Protein AF-0000000078038148 (afdb_homodimer)

Foldseek 3Di:
DEEEALVLLVLCQDPDPCVVLSVLCCVVPVQYAYEPCSLVVNLVVLVVCVVVVVDDPVSSVVSSVVVCVSHVVRYDHFDPVQLVVLCVQQVDDSSLSRSQRVQVVVVHAYEDCDVSSCVSCVSHYDYSVVVSD/DEEEALVLLCLCQDPDPCVVLSVLCCVVPVQYAYEPCSLVVNLVVLVVCVVVVVDDPVSSVVSSVVVCVSHVVRYDHFDPVQLVVLCVQQVDDSSLSRSQRVQVVVVHAYEDCDVSSCVSCVSHYDYSVVVND

Structure (mmCIF, N/CA/C/O backbone):
data_AF-0000000078038148-model_v1
#
loop_
_entity.id
_entity.type
_entity.pdbx_description
1 polymer 'PIN domain-containing protein'
#
loop_
_atom_site.group_PDB
_atom_site.id
_atom_site.type_symbol
_atom_site.label_atom_id
_atom_site.label_alt_id
_atom_site.label_comp_id
_atom_site.label_asym_id
_atom_site.label_entity_id
_atom_site.label_seq_id
_atom_site.pdbx_PDB_ins_code
_atom_site.Cartn_x
_atom_site.Cartn_y
_atom_site.Cartn_z
_atom_site.occupancy
_atom_site.B_iso_or_equiv
_atom_site.auth_seq_id
_atom_site.auth_comp_id
_atom_site.auth_asym_id
_atom_site.auth_atom_id
_atom_site.pdbx_PDB_model_num
ATOM 1 N N . MET A 1 1 ? 4.984 23.578 -0.574 1 96.75 1 MET A N 1
ATOM 2 C CA . MET A 1 1 ? 4.629 22.219 -1.001 1 96.75 1 MET A CA 1
ATOM 3 C C . MET A 1 1 ? 5.324 21.172 -0.136 1 96.75 1 MET A C 1
ATOM 5 O O . MET A 1 1 ? 6.516 21.297 0.159 1 96.75 1 MET A O 1
ATOM 9 N N . ILE A 1 2 ? 4.516 20.188 0.25 1 98.31 2 ILE A N 1
ATOM 10 C CA . ILE A 1 2 ? 5.102 19.156 1.098 1 98.31 2 ILE A CA 1
ATOM 11 C C . ILE A 1 2 ? 4.539 17.797 0.712 1 98.31 2 ILE A C 1
ATOM 13 O O . ILE A 1 2 ? 3.486 17.703 0.075 1 98.31 2 ILE A O 1
ATOM 17 N N . VAL A 1 3 ? 5.25 16.781 1.056 1 98.81 3 VAL A N 1
ATOM 18 C CA . VAL A 1 3 ? 4.684 15.43 1.057 1 98.81 3 VAL A CA 1
ATOM 19 C C . VAL A 1 3 ? 4.031 15.148 2.408 1 98.81 3 VAL A C 1
ATOM 21 O O . VAL A 1 3 ? 4.656 15.328 3.455 1 98.81 3 VAL A O 1
ATOM 24 N N . ALA A 1 4 ? 2.793 14.828 2.391 1 98.62 4 ALA A N 1
ATOM 25 C CA . ALA A 1 4 ? 2.074 14.445 3.604 1 98.62 4 ALA A CA 1
ATOM 26 C C . ALA A 1 4 ? 2.051 12.93 3.771 1 98.62 4 ALA A C 1
ATOM 28 O O . ALA A 1 4 ? 1.66 12.203 2.855 1 98.62 4 ALA A O 1
ATOM 29 N N . ASP A 1 5 ? 2.471 12.461 4.898 1 98.19 5 ASP A N 1
ATOM 30 C CA . ASP A 1 5 ? 2.238 11.031 5.098 1 98.19 5 ASP A CA 1
ATOM 31 C C . ASP A 1 5 ? 0.79 10.766 5.496 1 98.19 5 ASP A C 1
ATOM 33 O O . ASP A 1 5 ? 0.013 11.695 5.707 1 98.19 5 ASP A O 1
ATOM 37 N N . THR A 1 6 ? 0.426 9.555 5.594 1 98.31 6 THR A N 1
ATOM 38 C CA . THR A 1 6 ? -0.968 9.164 5.77 1 98.31 6 THR A CA 1
ATOM 39 C C . THR A 1 6 ? -1.482 9.609 7.137 1 98.31 6 THR A C 1
ATOM 41 O O . THR A 1 6 ? -2.623 10.062 7.262 1 98.31 6 THR A O 1
ATOM 44 N N . ASN A 1 7 ? -0.642 9.562 8.156 1 97.56 7 ASN A N 1
ATOM 45 C CA . ASN A 1 7 ? -1.076 9.984 9.484 1 97.56 7 ASN A CA 1
ATOM 46 C C . ASN A 1 7 ? -1.424 11.469 9.523 1 97.56 7 ASN A C 1
ATOM 48 O O . ASN A 1 7 ? -2.371 11.867 10.203 1 97.56 7 ASN A O 1
ATOM 52 N N . LEU A 1 8 ? -0.618 12.242 8.852 1 97.88 8 LEU A N 1
ATOM 53 C CA . LEU A 1 8 ? -0.903 13.672 8.773 1 97.88 8 LEU A CA 1
ATOM 54 C C . LEU A 1 8 ? -2.281 13.914 8.172 1 97.88 8 LEU A C 1
ATOM 56 O O . LEU A 1 8 ? -3.027 14.773 8.648 1 97.88 8 LEU A O 1
ATOM 60 N N . ILE A 1 9 ? -2.6 13.188 7.16 1 98.19 9 ILE A N 1
ATOM 61 C CA . ILE A 1 9 ? -3.898 13.297 6.504 1 98.19 9 ILE A CA 1
ATOM 62 C C . ILE A 1 9 ? -5.004 12.875 7.473 1 98.19 9 ILE A C 1
ATOM 64 O O . ILE A 1 9 ? -6.043 13.531 7.555 1 98.19 9 ILE A O 1
ATOM 68 N N . VAL A 1 10 ? -4.777 11.82 8.234 1 98.06 10 VAL A N 1
ATOM 69 C CA . VAL A 1 10 ? -5.738 11.32 9.211 1 98.06 10 VAL A CA 1
ATOM 70 C C . VAL A 1 10 ? -6.027 12.398 10.25 1 98.06 10 VAL A C 1
ATOM 72 O O . VAL A 1 10 ? -7.168 12.562 10.688 1 98.06 10 VAL A O 1
ATOM 75 N N . TYR A 1 11 ? -5.008 13.211 10.609 1 97.19 11 TYR A N 1
ATOM 76 C CA . TYR A 1 11 ? -5.172 14.25 11.617 1 97.19 11 TYR A CA 1
ATOM 77 C C . TYR A 1 11 ? -6.168 15.312 11.156 1 97.19 11 TYR A C 1
ATOM 79 O O . TYR A 1 11 ? -6.746 16.031 11.977 1 97.19 11 TYR A O 1
ATOM 87 N N . LEU A 1 12 ? -6.371 15.43 9.82 1 96 12 LEU A N 1
ATOM 88 C CA . LEU A 1 12 ? -7.289 16.422 9.289 1 96 12 LEU A CA 1
ATOM 89 C C . LEU A 1 12 ? -8.734 15.969 9.43 1 96 12 LEU A C 1
ATOM 91 O O . LEU A 1 12 ? -9.656 16.797 9.438 1 96 12 LEU A O 1
ATOM 95 N N . VAL A 1 13 ? -8.891 14.633 9.547 1 95.94 13 VAL A N 1
ATOM 96 C CA . VAL A 1 13 ? -10.258 14.164 9.344 1 95.94 13 VAL A CA 1
ATOM 97 C C . VAL A 1 13 ? -10.734 13.414 10.586 1 95.94 13 VAL A C 1
ATOM 99 O O . VAL A 1 13 ? -11.93 13.172 10.758 1 95.94 13 VAL A O 1
ATOM 102 N N . MET A 1 14 ? -9.852 12.992 11.477 1 94.62 14 MET A N 1
ATOM 103 C CA . MET A 1 14 ? -10.164 12.336 12.742 1 94.62 14 MET A CA 1
ATOM 104 C C . MET A 1 14 ? -9.578 13.102 13.914 1 94.62 14 MET A C 1
ATOM 106 O O . MET A 1 14 ? -8.414 13.516 13.875 1 94.62 14 MET A O 1
ATOM 110 N N . PRO A 1 15 ? -10.375 13.273 14.898 1 92.38 15 PRO A N 1
ATOM 111 C CA . PRO A 1 15 ? -9.867 14.008 16.062 1 92.38 15 PRO A CA 1
ATOM 112 C C . PRO A 1 15 ? -8.617 13.367 16.672 1 92.38 15 PRO A C 1
ATOM 114 O O . PRO A 1 15 ? -8.555 12.148 16.828 1 92.38 15 PRO A O 1
ATOM 117 N N . SER A 1 16 ? -7.668 14.18 16.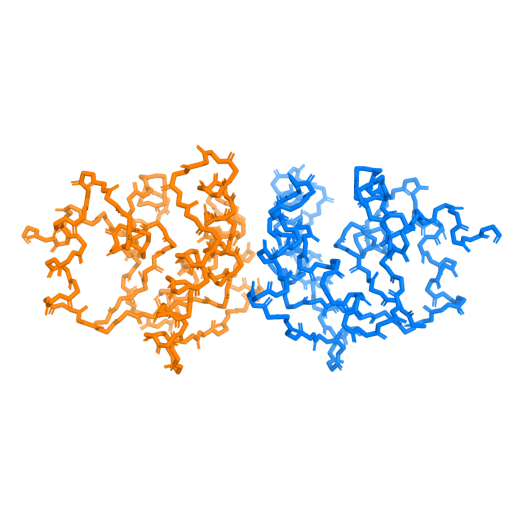875 1 94.62 16 SER A N 1
ATOM 118 C CA . SER A 1 16 ? -6.402 13.789 17.5 1 94.62 16 SER A CA 1
ATOM 119 C C . SER A 1 16 ? -5.723 14.984 18.156 1 94.62 16 SER A C 1
ATOM 121 O O . SER A 1 16 ? -6.102 16.125 17.938 1 94.62 16 SER A O 1
ATOM 123 N N . PRO A 1 17 ? -4.77 14.719 19 1 95.81 17 PRO A N 1
ATOM 124 C CA . PRO A 1 17 ? -4.016 15.82 19.594 1 95.81 17 PRO A CA 1
ATOM 125 C C . PRO A 1 17 ? -3.285 16.672 18.547 1 95.81 17 PRO A C 1
ATOM 127 O O . PRO A 1 17 ? -2.842 17.781 18.859 1 95.81 17 PRO A O 1
ATOM 130 N N . TYR A 1 18 ? -3.264 16.203 17.297 1 96.75 18 TYR A N 1
ATOM 131 C CA . TYR A 1 18 ? -2.469 16.875 16.281 1 96.75 18 TYR A CA 1
ATOM 132 C C . TYR A 1 18 ? -3.365 17.531 15.234 1 96.75 18 TYR A C 1
ATOM 134 O O . TYR A 1 18 ? -2.875 18.078 14.242 1 96.75 18 TYR A O 1
ATOM 142 N N . THR A 1 19 ? -4.664 17.484 15.484 1 96.75 19 THR A N 1
ATOM 143 C CA . THR A 1 19 ? -5.625 18 14.516 1 96.75 19 THR A CA 1
ATOM 144 C C . THR A 1 19 ? -5.398 19.484 14.258 1 96.75 19 THR A C 1
ATOM 146 O O . THR A 1 19 ? -5.293 19.922 13.109 1 96.75 19 THR A O 1
ATOM 149 N N . GLU A 1 20 ? -5.23 20.234 15.336 1 95.69 20 GLU A N 1
ATOM 150 C CA . GLU A 1 20 ? -5.043 21.688 15.195 1 95.69 20 GLU A CA 1
ATOM 151 C C . GLU A 1 20 ? -3.762 22 14.43 1 95.69 20 GLU A C 1
ATOM 1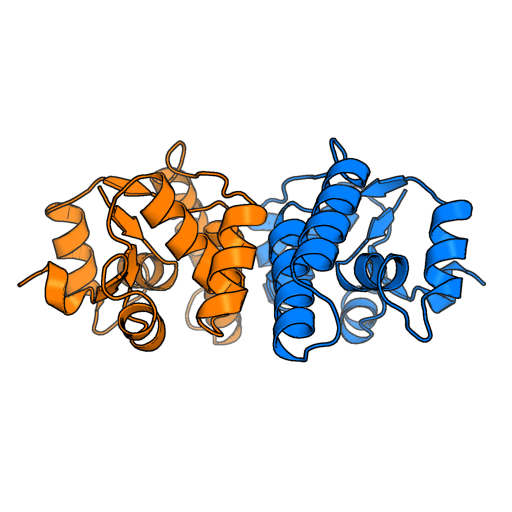53 O O . GLU A 1 20 ? -3.756 22.859 13.547 1 95.69 20 GLU A O 1
ATOM 158 N N . ALA A 1 21 ? -2.676 21.328 14.758 1 96.69 21 ALA A N 1
ATOM 159 C CA . ALA A 1 21 ? -1.399 21.531 14.078 1 96.69 21 ALA A CA 1
ATOM 160 C C . ALA A 1 21 ? -1.507 21.203 12.594 1 96.69 21 ALA A C 1
ATOM 162 O O . ALA A 1 21 ? -0.962 21.906 11.75 1 96.69 21 ALA A O 1
ATOM 163 N N . ALA A 1 22 ? -2.168 20.125 12.25 1 97.19 22 ALA A N 1
ATOM 164 C CA . ALA A 1 22 ? -2.344 19.719 10.859 1 97.19 22 ALA A CA 1
ATOM 165 C C . ALA A 1 22 ? -3.154 20.75 10.086 1 97.19 22 ALA A C 1
ATOM 167 O O . ALA A 1 22 ? -2.818 21.078 8.945 1 97.19 22 ALA A O 1
ATOM 168 N N . GLU A 1 23 ? -4.199 21.25 10.75 1 95.44 23 GLU A N 1
ATOM 169 C CA . GLU A 1 23 ? -5.031 22.266 10.109 1 95.44 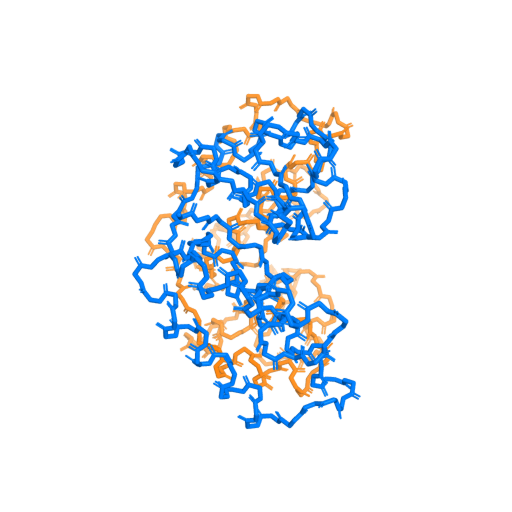23 GLU A CA 1
ATOM 170 C C . GLU A 1 23 ? -4.238 23.547 9.859 1 95.44 23 GLU A C 1
ATOM 172 O O . GLU A 1 23 ? -4.352 24.141 8.789 1 95.44 23 GLU A O 1
ATOM 177 N N . ARG A 1 24 ? -3.471 23.922 10.805 1 95.75 24 ARG A N 1
ATOM 178 C CA . ARG A 1 24 ? -2.637 25.109 10.656 1 95.75 24 ARG A CA 1
ATOM 179 C C . ARG A 1 24 ? -1.642 24.938 9.508 1 95.75 24 ARG A C 1
ATOM 181 O O . ARG A 1 24 ? -1.416 25.859 8.734 1 95.75 24 ARG A O 1
ATOM 188 N N . LEU A 1 25 ? -1.067 23.766 9.438 1 96.69 25 LEU A N 1
ATOM 189 C CA . LEU A 1 25 ? -0.123 23.469 8.359 1 96.69 25 LEU A CA 1
ATOM 190 C C . LEU A 1 25 ? -0.796 23.594 6.996 1 96.69 25 LEU A C 1
ATOM 192 O O . LEU A 1 25 ? -0.225 24.156 6.066 1 96.69 25 LEU A O 1
ATOM 196 N N . LEU A 1 26 ? -1.965 23.031 6.93 1 95.31 26 LEU A N 1
ATOM 197 C CA . LEU A 1 26 ? -2.691 23.047 5.664 1 95.31 26 LEU A CA 1
ATOM 198 C C . LEU A 1 26 ? -2.994 24.484 5.238 1 95.31 26 LEU A C 1
ATOM 200 O O . LEU A 1 26 ? -2.961 24.797 4.051 1 95.31 26 LEU A O 1
ATOM 204 N N . ILE A 1 27 ? -3.297 25.328 6.211 1 93.81 27 ILE A N 1
ATOM 205 C CA . ILE A 1 27 ? -3.574 26.734 5.934 1 93.81 27 ILE A CA 1
ATOM 206 C C . ILE A 1 27 ? -2.293 27.438 5.48 1 93.81 27 ILE A C 1
ATOM 208 O O . ILE A 1 27 ? -2.299 28.188 4.5 1 93.81 27 ILE A O 1
ATOM 212 N N . ARG A 1 28 ? -1.203 27.172 6.094 1 93.94 28 ARG A N 1
ATOM 213 C CA . ARG A 1 28 ? 0.076 27.828 5.82 1 93.94 28 ARG A CA 1
ATOM 214 C C . ARG A 1 28 ? 0.663 27.328 4.5 1 93.94 28 ARG A C 1
ATOM 216 O O . ARG A 1 28 ? 1.235 28.125 3.74 1 93.94 28 ARG A O 1
ATOM 223 N N . ASP A 1 29 ? 0.605 26.062 4.293 1 94.94 29 ASP A N 1
ATOM 224 C CA . ASP A 1 29 ? 1.114 25.406 3.092 1 94.94 29 ASP A CA 1
ATOM 225 C C . ASP 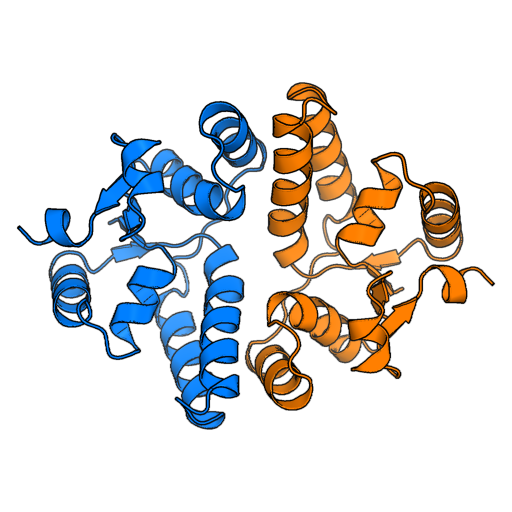A 1 29 ? 0.09 24.422 2.525 1 94.94 29 ASP A C 1
ATOM 227 O O . ASP A 1 29 ? 0.167 23.219 2.787 1 94.94 29 ASP A O 1
ATOM 231 N N . PRO A 1 30 ? -0.769 24.906 1.698 1 95.19 30 PRO A N 1
ATOM 232 C CA . PRO A 1 30 ? -1.918 24.094 1.278 1 95.19 30 PRO A CA 1
ATOM 233 C C . PRO A 1 30 ? -1.558 23.062 0.21 1 95.19 30 PRO A C 1
ATOM 235 O O . PRO A 1 30 ? -2.369 22.188 -0.111 1 95.19 30 PRO A O 1
ATOM 238 N N . ASP A 1 31 ? -0.387 23.109 -0.323 1 97.38 31 ASP A N 1
ATOM 239 C CA . ASP A 1 31 ? -0.027 22.203 -1.412 1 97.38 31 ASP A CA 1
ATOM 240 C C . ASP A 1 31 ? 0.61 20.922 -0.875 1 97.38 31 ASP A C 1
ATOM 242 O O . ASP A 1 31 ? 1.835 20.828 -0.776 1 97.38 31 ASP A O 1
ATOM 246 N N . TRP A 1 32 ? -0.245 19.984 -0.539 1 98.38 32 TRP A N 1
ATOM 247 C CA . TRP A 1 32 ? 0.186 18.672 -0.088 1 98.38 32 TRP A CA 1
ATOM 248 C C . TRP A 1 32 ? 0.165 17.656 -1.236 1 98.38 32 TRP A C 1
ATOM 250 O O . TRP A 1 32 ? -0.809 17.594 -1.99 1 98.38 32 TRP A O 1
ATOM 260 N N . VAL A 1 33 ? 1.269 16.891 -1.37 1 98.75 33 VAL A N 1
ATOM 261 C CA . VAL A 1 33 ? 1.314 15.82 -2.369 1 98.75 33 VAL A CA 1
ATOM 262 C C . VAL A 1 33 ? 1.583 14.484 -1.688 1 98.75 33 VAL A C 1
ATOM 264 O O . VAL A 1 33 ? 2.072 14.445 -0.557 1 98.75 33 VAL A O 1
ATOM 267 N N . VAL A 1 34 ? 1.232 13.438 -2.35 1 98.81 34 VAL A N 1
ATOM 268 C CA . VAL A 1 34 ? 1.287 12.102 -1.754 1 98.81 34 VAL A CA 1
ATOM 269 C C . VAL A 1 34 ? 1.659 11.078 -2.82 1 98.81 34 VAL A C 1
ATOM 271 O O . VAL A 1 34 ? 1.381 11.273 -4.004 1 98.81 34 VAL A O 1
ATOM 274 N N . PRO A 1 35 ? 2.334 10.023 -2.434 1 98.69 35 PRO A N 1
ATOM 275 C CA . PRO A 1 35 ? 2.424 8.891 -3.361 1 98.69 35 PRO A CA 1
ATOM 276 C C . PRO A 1 35 ? 1.126 8.094 -3.441 1 98.69 35 PRO A C 1
ATOM 278 O O . PRO A 1 35 ? 0.264 8.211 -2.568 1 98.69 35 PRO A O 1
ATOM 281 N N . PHE A 1 36 ? 0.973 7.266 -4.418 1 97.44 36 PHE A N 1
ATOM 282 C CA . PHE A 1 36 ? -0.256 6.516 -4.648 1 97.44 36 PHE A CA 1
ATOM 283 C C . PHE A 1 36 ? -0.558 5.602 -3.467 1 97.44 36 PHE A C 1
ATOM 285 O O . PHE A 1 36 ? -1.723 5.336 -3.162 1 97.44 36 PHE A O 1
ATOM 292 N N . LEU A 1 37 ? 0.415 5.246 -2.746 1 98.38 37 LEU A N 1
ATOM 293 C CA . LEU A 1 37 ? 0.283 4.316 -1.632 1 98.38 37 LEU A CA 1
ATOM 294 C C . LEU A 1 37 ? -0.676 4.859 -0.578 1 98.38 37 LEU A C 1
ATOM 296 O O . LEU A 1 37 ? -1.337 4.09 0.123 1 98.38 37 LEU A O 1
ATOM 300 N N . TRP A 1 38 ? -0.836 6.152 -0.516 1 98.44 38 TRP A N 1
ATOM 301 C CA . TRP A 1 38 ? -1.601 6.766 0.566 1 98.44 38 TRP A CA 1
ATOM 302 C C . TRP A 1 38 ? -3.039 6.258 0.571 1 98.44 38 TRP A C 1
ATOM 304 O O . TRP A 1 38 ? -3.65 6.113 1.633 1 98.44 38 TRP A O 1
ATOM 314 N N . ARG A 1 39 ? -3.6 5.984 -0.636 1 97.56 39 ARG A N 1
ATOM 315 C CA . ARG A 1 39 ? -4.992 5.559 -0.738 1 97.56 39 ARG A CA 1
ATOM 316 C C . ARG A 1 39 ? -5.223 4.262 0.025 1 97.56 39 ARG A C 1
ATOM 318 O O . ARG A 1 39 ? -6.203 4.133 0.763 1 97.56 39 ARG A O 1
ATOM 325 N N . SER A 1 40 ? -4.301 3.365 -0.25 1 98.31 40 SER A N 1
ATOM 326 C CA . SER A 1 40 ? -4.41 2.074 0.422 1 98.31 40 SER A CA 1
ATOM 327 C C . SER A 1 40 ? -4.203 2.215 1.927 1 98.31 40 SER A C 1
ATOM 329 O O . SER A 1 40 ? -4.906 1.581 2.717 1 98.31 40 SER A O 1
ATOM 331 N N . GLU A 1 41 ? -3.271 3.021 2.32 1 98.56 41 GLU A N 1
ATOM 332 C CA . GLU A 1 41 ? -3.016 3.258 3.736 1 98.56 41 GLU A CA 1
ATOM 333 C C . GLU A 1 41 ? -4.219 3.906 4.414 1 98.56 41 GLU A C 1
ATOM 335 O O . GLU A 1 41 ? -4.598 3.516 5.52 1 98.56 41 GLU A O 1
ATOM 340 N N . PHE A 1 42 ? -4.75 4.867 3.73 1 98.69 42 PHE A N 1
ATOM 341 C CA . PHE A 1 42 ? -5.871 5.617 4.285 1 98.69 42 PHE A CA 1
ATOM 342 C C . PHE A 1 42 ? -7.102 4.727 4.414 1 98.69 42 PHE A C 1
ATOM 344 O O . PHE A 1 42 ? -7.781 4.742 5.441 1 98.69 42 PHE A O 1
ATOM 351 N N . ARG A 1 43 ? -7.336 3.906 3.389 1 98.44 43 ARG A N 1
ATOM 352 C CA . ARG A 1 43 ? -8.406 2.916 3.484 1 98.44 43 ARG A CA 1
ATOM 353 C C . ARG A 1 43 ? -8.203 2.012 4.695 1 98.44 43 ARG A C 1
ATOM 355 O O . ARG A 1 43 ? -9.164 1.667 5.387 1 98.44 43 ARG A O 1
ATOM 362 N N . ASN A 1 44 ? -6.977 1.636 4.914 1 98.44 44 ASN A N 1
ATOM 363 C CA . ASN A 1 44 ? -6.699 0.725 6.02 1 98.44 44 ASN A CA 1
ATOM 364 C C . ASN A 1 44 ? -6.953 1.388 7.367 1 98.44 44 ASN A C 1
ATOM 366 O O . ASN A 1 44 ? -7.477 0.754 8.289 1 98.44 44 ASN A O 1
ATOM 370 N N . VAL A 1 45 ? -6.602 2.617 7.539 1 98.06 45 VAL A N 1
ATOM 371 C CA . VAL A 1 45 ? -6.852 3.367 8.766 1 98.06 45 VAL A CA 1
ATOM 372 C C . VAL A 1 45 ? -8.359 3.467 9.016 1 98.06 45 VAL A C 1
ATOM 374 O O . VAL A 1 45 ? -8.828 3.213 10.125 1 98.06 45 VAL A O 1
ATOM 377 N N . LEU A 1 46 ? -9.094 3.826 7.977 1 97.88 46 LEU A N 1
ATOM 378 C CA . LEU A 1 46 ? -10.539 3.951 8.109 1 97.88 46 LEU A CA 1
ATOM 379 C C . LEU A 1 46 ? -11.172 2.605 8.453 1 97.88 46 LEU A C 1
ATOM 381 O O . LEU A 1 46 ? -12.125 2.543 9.234 1 97.88 46 LEU A O 1
ATOM 385 N N . SER A 1 47 ? -10.617 1.526 7.879 1 97.62 47 SER A N 1
ATOM 386 C CA . SER A 1 47 ? -11.117 0.193 8.195 1 97.62 47 SER A CA 1
ATOM 387 C C . SER A 1 47 ? -10.938 -0.127 9.68 1 97.62 47 SER A C 1
ATOM 389 O O . SER A 1 47 ? -11.797 -0.765 10.289 1 97.62 47 SER A O 1
ATOM 391 N N . LEU A 1 48 ? -9.82 0.263 10.211 1 96.12 48 LEU A N 1
ATOM 392 C CA . LEU A 1 48 ? -9.562 0.054 11.625 1 96.12 48 LEU A CA 1
ATOM 393 C C . LEU A 1 48 ? -10.562 0.823 12.484 1 96.12 48 LEU A C 1
ATOM 395 O O . LEU A 1 48 ? -11.086 0.293 13.469 1 96.12 48 LEU A O 1
ATOM 399 N N . TYR A 1 49 ? -10.836 2.035 12.062 1 96.31 49 TYR A N 1
ATOM 400 C CA . TYR A 1 49 ? -11.789 2.85 12.812 1 96.31 49 TYR A CA 1
ATOM 401 C C . TYR A 1 49 ? -13.188 2.264 12.727 1 96.31 49 TYR A C 1
ATOM 403 O O . TYR A 1 49 ? -13.945 2.303 13.695 1 96.31 49 TYR A O 1
ATOM 411 N N . LEU A 1 50 ? -13.5 1.722 11.578 1 95.69 50 LEU A N 1
ATOM 412 C CA . LEU A 1 50 ? -14.781 1.05 11.391 1 95.69 50 LEU A CA 1
ATOM 413 C C . LEU A 1 50 ? -14.898 -0.159 12.312 1 95.69 50 LEU A C 1
ATOM 415 O O . LEU A 1 50 ? -15.906 -0.317 13.008 1 95.69 50 LEU A O 1
ATOM 419 N N . ARG A 1 51 ? -13.891 -0.919 12.352 1 94.44 51 ARG A N 1
ATOM 420 C CA . ARG A 1 51 ? -13.883 -2.137 13.156 1 94.44 51 ARG A CA 1
ATOM 421 C C . ARG A 1 51 ? -14.008 -1.814 14.641 1 94.44 51 ARG A C 1
ATOM 423 O O . ARG A 1 51 ? -14.617 -2.572 15.391 1 94.44 51 ARG A O 1
ATOM 430 N N . LYS A 1 52 ? -13.461 -0.663 15.023 1 94.56 52 LYS A N 1
ATOM 431 C CA . LYS A 1 52 ? -13.484 -0.239 16.422 1 94.56 52 LYS A CA 1
ATOM 432 C C . LYS A 1 52 ? -14.773 0.512 16.75 1 94.56 52 LYS A C 1
ATOM 434 O O . LYS A 1 52 ? -14.969 0.948 17.891 1 94.56 52 LYS A O 1
ATOM 439 N N . GLY A 1 53 ? -15.57 0.752 15.773 1 94.12 53 GLY A N 1
ATOM 440 C CA . GLY A 1 53 ? -16.844 1.426 15.969 1 94.12 53 GLY A CA 1
ATOM 441 C C . GLY A 1 53 ? -16.703 2.918 16.203 1 94.12 53 GLY A C 1
ATOM 442 O O . GLY A 1 53 ? -17.594 3.549 16.781 1 94.12 53 GLY A O 1
ATOM 443 N N . LEU A 1 54 ? -15.609 3.484 15.734 1 95.56 54 LEU A N 1
ATOM 444 C CA . LEU A 1 54 ? -15.344 4.902 15.961 1 95.56 54 LEU A CA 1
ATOM 445 C C . LEU A 1 54 ? -16.031 5.758 14.898 1 95.56 54 LEU A C 1
ATOM 447 O O . LEU A 1 54 ? -16.266 6.949 15.117 1 95.56 54 LEU A O 1
ATOM 451 N N . ILE A 1 55 ? -16.312 5.164 13.75 1 96.75 55 ILE A N 1
ATOM 452 C CA . ILE A 1 55 ? -17.031 5.848 12.688 1 96.75 55 ILE A CA 1
ATOM 453 C C . ILE A 1 55 ? -18.016 4.887 12.031 1 96.75 55 ILE A C 1
ATOM 455 O O . ILE A 1 55 ? -17.875 3.666 12.133 1 96.75 55 ILE A O 1
ATOM 459 N N . ARG A 1 56 ? -19.062 5.426 11.391 1 97.06 56 ARG A N 1
ATOM 460 C CA . ARG A 1 56 ? -20.016 4.637 10.617 1 97.06 56 ARG A CA 1
ATOM 461 C C . ARG A 1 56 ? -19.516 4.402 9.203 1 97.06 56 ARG A C 1
ATOM 463 O O . ARG A 1 56 ? -18.625 5.121 8.719 1 97.06 56 ARG A O 1
ATOM 470 N N . PHE A 1 57 ? -20.078 3.451 8.594 1 97.19 57 PHE A N 1
ATOM 471 C CA . PHE A 1 57 ? -19.656 3.082 7.246 1 97.19 57 PHE A CA 1
ATOM 472 C C . PHE A 1 57 ? -19.828 4.258 6.289 1 97.19 57 PHE A C 1
ATOM 474 O O . PHE A 1 57 ? -18.938 4.547 5.492 1 97.19 57 PHE A O 1
ATOM 481 N N . ASP A 1 58 ? -20.953 4.926 6.355 1 97.38 58 ASP A N 1
ATOM 482 C CA . ASP A 1 58 ? -21.203 6.059 5.469 1 97.38 58 ASP A CA 1
ATOM 483 C C . ASP A 1 58 ? -20.219 7.195 5.73 1 97.38 58 ASP A C 1
ATOM 485 O O . ASP A 1 58 ? -19.812 7.902 4.805 1 97.38 58 ASP A O 1
ATOM 489 N N . GLN A 1 59 ? -19.844 7.402 6.969 1 97.56 59 GLN A N 1
ATOM 490 C CA . GLN A 1 59 ? -18.844 8.406 7.32 1 97.56 59 GLN A CA 1
ATOM 491 C C . GLN A 1 59 ? -17.484 8.047 6.742 1 97.56 59 GLN A C 1
ATOM 493 O O . GLN A 1 59 ? -16.781 8.906 6.223 1 97.56 59 GLN A O 1
ATOM 498 N N . ALA A 1 60 ? -17.125 6.77 6.855 1 97.69 60 ALA A N 1
ATOM 499 C CA . ALA A 1 60 ? -15.859 6.312 6.301 1 97.69 60 ALA A CA 1
ATOM 500 C C . ALA A 1 60 ? -15.781 6.582 4.801 1 97.69 60 ALA A C 1
ATOM 502 O O . ALA A 1 60 ? -14.766 7.078 4.305 1 97.69 60 ALA A O 1
ATOM 503 N N . LEU A 1 61 ? -16.859 6.289 4.117 1 97.62 61 LEU A N 1
ATOM 504 C CA . LEU A 1 61 ? -16.891 6.496 2.674 1 97.62 61 LEU A CA 1
ATOM 505 C C . LEU A 1 61 ? -16.812 7.98 2.334 1 97.62 61 LEU A C 1
ATOM 507 O O . LEU A 1 61 ? -16.125 8.367 1.389 1 97.62 61 LEU A O 1
ATOM 511 N N . ALA A 1 62 ? -17.516 8.773 3.127 1 97.81 62 ALA A N 1
ATOM 512 C CA . ALA A 1 62 ? -17.5 10.219 2.889 1 97.81 62 ALA A CA 1
ATOM 513 C C . ALA A 1 62 ? -16.125 10.805 3.119 1 97.81 62 ALA A C 1
ATOM 515 O O . ALA A 1 62 ? -15.641 11.617 2.324 1 97.81 62 ALA A O 1
ATOM 516 N N . ILE A 1 63 ? -15.484 10.398 4.168 1 97.88 63 ILE A N 1
ATOM 517 C CA . ILE A 1 63 ? -14.156 10.883 4.504 1 97.88 63 ILE A CA 1
ATOM 518 C C . ILE A 1 63 ? -13.164 10.469 3.418 1 97.88 63 ILE A C 1
ATOM 520 O O . ILE A 1 63 ? -12.367 11.289 2.951 1 97.88 63 ILE A O 1
ATOM 524 N N . GLN A 1 64 ? -13.227 9.234 3.012 1 97.88 64 GLN A N 1
ATOM 525 C CA . GLN A 1 64 ? -12.352 8.734 1.956 1 97.88 64 GLN A CA 1
ATOM 526 C C . GLN A 1 64 ? -12.539 9.531 0.666 1 97.88 64 GLN A C 1
ATOM 528 O O . GLN A 1 64 ? -11.562 9.93 0.03 1 97.88 64 GLN A O 1
ATOM 533 N N . ALA A 1 65 ? -13.758 9.742 0.288 1 97.25 65 ALA A N 1
ATOM 534 C CA . ALA A 1 65 ? -14.07 10.477 -0.937 1 97.25 65 ALA A CA 1
ATOM 535 C C . ALA A 1 65 ? -13.562 11.906 -0.86 1 97.25 65 ALA A C 1
ATOM 537 O O . ALA A 1 65 ? -13.047 12.445 -1.846 1 97.25 65 ALA A O 1
ATOM 538 N N . GLU A 1 66 ? -13.727 12.508 0.272 1 97.12 66 GLU A N 1
ATOM 539 C CA . GLU A 1 66 ? -13.266 13.875 0.484 1 97.12 66 GLU A CA 1
ATOM 540 C C . GLU A 1 66 ? -11.75 13.977 0.297 1 97.12 66 GLU A C 1
ATOM 542 O O . GLU A 1 66 ? -11.266 14.883 -0.383 1 97.12 66 GLU A O 1
ATOM 547 N N . MET A 1 67 ? -11.031 13.055 0.815 1 97.56 67 MET A N 1
ATOM 548 C CA . MET A 1 67 ? -9.578 13.102 0.719 1 97.56 67 MET A CA 1
ATOM 549 C C . MET A 1 67 ? -9.117 12.75 -0.689 1 97.56 67 MET A C 1
ATOM 551 O O . MET A 1 67 ? -8.141 13.312 -1.188 1 97.56 67 MET A O 1
ATOM 555 N N . GLU A 1 68 ? -9.789 11.805 -1.32 1 97.06 68 GLU A N 1
ATOM 556 C CA . GLU A 1 68 ? -9.461 11.492 -2.707 1 97.06 68 GLU A CA 1
ATOM 557 C C . GLU A 1 68 ? -9.664 12.695 -3.613 1 97.06 68 GLU A C 1
ATOM 559 O O . GLU A 1 68 ? -8.898 12.914 -4.551 1 97.06 68 GLU A O 1
ATOM 564 N N . THR A 1 69 ? -10.688 13.438 -3.281 1 96.38 69 THR A N 1
ATOM 565 C CA . THR A 1 69 ? -10.93 14.664 -4.031 1 96.38 69 THR A CA 1
ATOM 566 C C . THR A 1 69 ? -9.828 15.688 -3.76 1 96.38 69 THR A C 1
ATOM 568 O O . THR A 1 69 ? -9.328 16.328 -4.688 1 96.38 69 THR A O 1
ATOM 571 N N . LEU A 1 70 ? -9.414 15.828 -2.533 1 95 70 LEU A N 1
ATOM 572 C CA . LEU A 1 70 ? -8.383 16.781 -2.133 1 95 70 LEU A CA 1
ATOM 573 C C . LEU A 1 70 ? -7.066 16.484 -2.836 1 95 70 LEU A C 1
ATOM 575 O O . LEU A 1 70 ? -6.332 17.406 -3.201 1 95 70 LEU A O 1
ATOM 579 N N . PHE A 1 71 ? -6.797 15.188 -3.102 1 97.38 71 PHE A N 1
ATOM 580 C CA . PHE A 1 71 ? -5.48 14.82 -3.607 1 97.38 71 PHE A CA 1
ATOM 581 C C . PHE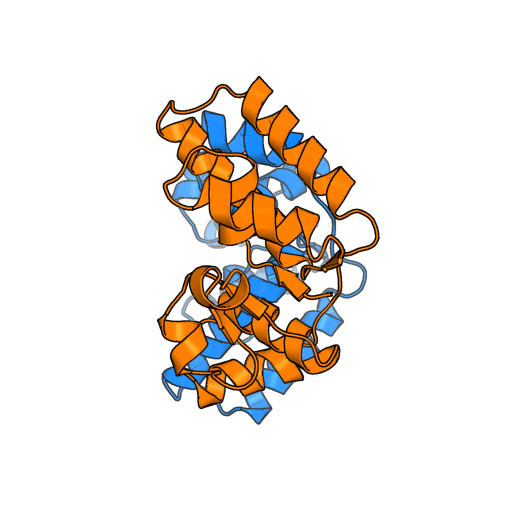 A 1 71 ? -5.543 14.5 -5.094 1 97.38 71 PHE A C 1
ATOM 583 O O . PHE A 1 71 ? -4.566 14.016 -5.672 1 97.38 71 PHE A O 1
ATOM 590 N N . GLN A 1 72 ? -6.715 14.703 -5.66 1 96.06 72 GLN A N 1
ATOM 591 C CA . GLN A 1 72 ? -6.824 14.516 -7.105 1 96.06 72 GLN A CA 1
ATOM 592 C C . GLN A 1 72 ? -5.797 15.359 -7.848 1 96.06 72 GLN A C 1
ATOM 594 O O . GLN A 1 72 ? -5.719 16.578 -7.645 1 96.06 72 GLN A O 1
ATOM 599 N N . GLY A 1 73 ? -4.961 14.766 -8.664 1 96.62 73 GLY A N 1
ATOM 600 C CA . GLY A 1 73 ? -3.936 15.477 -9.414 1 96.62 73 GLY A CA 1
ATOM 601 C C . GLY A 1 73 ? -2.68 15.734 -8.602 1 96.62 73 GLY A C 1
ATOM 602 O O . GLY A 1 73 ? -1.733 16.359 -9.102 1 96.62 73 GLY A O 1
ATOM 603 N N . LYS A 1 74 ? -2.664 15.312 -7.355 1 98.25 74 LYS A N 1
ATOM 604 C CA . LYS A 1 74 ? -1.55 15.578 -6.449 1 98.25 74 LYS A CA 1
ATOM 605 C C . LYS A 1 74 ? -0.896 14.273 -5.996 1 98.25 74 LYS A C 1
ATOM 607 O O . LYS A 1 74 ? -0.185 14.25 -4.988 1 98.25 74 LYS A O 1
ATOM 612 N N . GLU A 1 75 ? -1.23 13.203 -6.668 1 97.94 75 GLU A N 1
ATOM 613 C CA . GLU A 1 75 ? -0.637 11.891 -6.43 1 97.94 75 GLU A CA 1
ATOM 614 C C . GLU A 1 75 ? 0.497 11.609 -7.41 1 97.94 75 GLU A C 1
ATOM 616 O O . GLU A 1 75 ? 0.39 11.93 -8.594 1 97.94 75 GLU A O 1
ATOM 621 N N . TYR A 1 76 ? 1.562 11.008 -6.906 1 98.06 76 TYR A N 1
ATOM 622 C CA . TYR A 1 76 ? 2.74 10.789 -7.738 1 98.06 76 TYR A CA 1
ATOM 623 C C . TYR A 1 76 ? 3.238 9.352 -7.609 1 98.06 76 TYR A C 1
ATOM 625 O O . TYR A 1 76 ? 3.078 8.727 -6.559 1 98.06 76 TYR A O 1
ATOM 633 N N . ASP A 1 77 ? 3.787 8.922 -8.695 1 95.88 77 ASP A N 1
ATOM 634 C CA . ASP A 1 77 ? 4.488 7.641 -8.672 1 95.88 77 ASP A CA 1
ATOM 635 C C . ASP A 1 77 ? 5.898 7.797 -8.102 1 95.88 77 ASP A C 1
ATOM 637 O O . ASP A 1 77 ? 6.449 8.898 -8.102 1 95.88 77 ASP A O 1
ATOM 641 N N . VAL A 1 78 ? 6.422 6.777 -7.543 1 97.94 78 VAL A N 1
ATOM 642 C CA . VAL A 1 78 ? 7.82 6.688 -7.137 1 97.94 78 VAL A CA 1
ATOM 643 C C . VAL A 1 78 ? 8.477 5.48 -7.809 1 97.94 78 VAL A C 1
ATOM 645 O O . VAL A 1 78 ? 7.797 4.516 -8.164 1 97.94 78 VAL A O 1
ATOM 648 N N . THR A 1 79 ? 9.789 5.531 -7.945 1 97.5 79 THR A N 1
ATOM 649 C CA . THR A 1 79 ? 10.469 4.426 -8.617 1 97.5 79 THR A CA 1
ATOM 650 C C . THR A 1 79 ? 10.93 3.385 -7.602 1 97.5 79 THR A C 1
ATOM 652 O O . THR A 1 79 ? 11.281 3.727 -6.469 1 97.5 79 THR A O 1
ATOM 655 N N . SER A 1 80 ? 10.969 2.16 -8.062 1 97.69 80 SER A N 1
ATOM 656 C CA . SER A 1 80 ? 11.461 1.085 -7.207 1 97.69 80 SER A CA 1
ATOM 657 C C . SER A 1 80 ? 12.93 1.277 -6.863 1 97.69 80 SER A C 1
ATOM 659 O O . SER A 1 80 ? 13.375 0.924 -5.766 1 97.69 80 SER A O 1
ATOM 661 N N . LEU A 1 81 ? 13.703 1.834 -7.801 1 97.38 81 LEU A N 1
ATOM 662 C CA . LEU A 1 81 ? 15.102 2.141 -7.535 1 97.38 81 LEU A CA 1
ATOM 663 C C . LEU A 1 81 ? 15.234 3.076 -6.34 1 97.38 81 LEU A C 1
ATOM 665 O O . LEU A 1 81 ? 16 2.799 -5.406 1 97.38 81 LEU A O 1
ATOM 669 N N . ASP A 1 82 ? 14.484 4.164 -6.336 1 97.88 82 ASP A N 1
ATOM 670 C CA . ASP A 1 82 ? 14.547 5.133 -5.25 1 97.88 82 ASP A CA 1
ATOM 671 C C . ASP A 1 82 ? 14.102 4.512 -3.928 1 97.88 82 ASP A C 1
ATOM 673 O O . ASP A 1 82 ? 14.781 4.66 -2.906 1 97.88 82 ASP A O 1
ATOM 677 N N . VAL A 1 83 ? 13.039 3.77 -3.936 1 98.5 83 VAL A N 1
ATOM 678 C CA . VAL A 1 83 ? 12.461 3.219 -2.713 1 98.5 83 VAL A CA 1
ATOM 679 C C . VAL A 1 83 ? 13.391 2.156 -2.137 1 98.5 83 VAL A C 1
ATOM 681 O O . VAL A 1 83 ? 13.734 2.197 -0.953 1 98.5 83 VAL A O 1
ATOM 684 N N . LEU A 1 84 ? 13.867 1.23 -2.951 1 97.94 84 LEU A N 1
ATOM 685 C CA . LEU A 1 84 ? 14.703 0.135 -2.471 1 97.94 84 LEU A CA 1
ATOM 686 C C . LEU A 1 84 ? 16.062 0.651 -2 1 97.94 84 LEU A C 1
ATOM 688 O O . LEU A 1 84 ? 16.641 0.109 -1.058 1 97.94 84 LEU A O 1
ATOM 692 N N . SER A 1 85 ? 16.578 1.702 -2.654 1 97.25 85 SER A N 1
ATOM 693 C CA . SER A 1 85 ? 17.812 2.318 -2.205 1 97.25 85 SER A CA 1
ATOM 694 C C . SER A 1 85 ? 17.672 2.889 -0.797 1 97.25 85 SER A C 1
ATOM 696 O O . SER A 1 85 ? 18.547 2.695 0.047 1 97.25 85 SER A O 1
ATOM 698 N N . LEU A 1 86 ? 16.594 3.496 -0.554 1 97.94 86 LEU A N 1
ATOM 699 C CA . LEU A 1 86 ? 16.344 4.121 0.743 1 97.94 86 LEU A CA 1
ATOM 700 C C . LEU A 1 86 ? 16.156 3.064 1.826 1 97.94 86 LEU A C 1
ATOM 702 O O . LEU A 1 86 ? 16.656 3.217 2.941 1 97.94 86 LEU A O 1
ATOM 706 N N . THR A 1 87 ? 15.375 2.023 1.538 1 97 87 THR A N 1
ATOM 707 C CA . THR A 1 87 ? 15.148 0.963 2.514 1 97 87 THR A CA 1
ATOM 708 C C . THR A 1 87 ? 16.469 0.288 2.891 1 97 87 THR A C 1
ATOM 710 O O . THR A 1 87 ? 16.688 -0.047 4.059 1 97 87 THR A O 1
ATOM 713 N N . HIS A 1 88 ? 17.297 0.084 1.927 1 91.75 88 HIS A N 1
ATOM 714 C CA . HIS A 1 88 ? 18.562 -0.611 2.107 1 91.75 88 HIS A CA 1
ATOM 715 C C . HIS A 1 88 ? 19.469 0.143 3.074 1 91.75 88 HIS A C 1
ATOM 717 O O . HIS A 1 88 ? 20.188 -0.472 3.877 1 91.75 88 HIS A O 1
ATOM 723 N N . HIS A 1 89 ? 19.359 1.468 3.18 1 90.19 89 HIS A N 1
ATOM 724 C CA . HIS A 1 89 ? 20.312 2.27 3.955 1 90.19 89 HIS A CA 1
ATOM 725 C C . HIS A 1 89 ? 19.688 2.732 5.266 1 90.19 89 HIS A C 1
ATOM 727 O O . HIS A 1 89 ? 20.375 3.287 6.125 1 90.19 89 HIS A O 1
ATOM 733 N N . SER A 1 90 ? 18.453 2.523 5.539 1 92.19 90 SER A N 1
ATOM 734 C CA . SER A 1 90 ? 17.797 3.125 6.691 1 92.19 90 SER A CA 1
ATOM 735 C C . SER A 1 90 ? 17.188 2.061 7.598 1 92.19 90 SER A C 1
ATOM 737 O O . SER A 1 90 ? 16.984 2.291 8.789 1 92.19 90 SER A O 1
ATOM 739 N N . GLY A 1 91 ? 16.734 0.926 6.961 1 88.94 91 GLY A N 1
ATOM 740 C CA . GLY A 1 91 ? 16 -0.074 7.715 1 88.94 91 GLY A CA 1
ATOM 741 C C . GLY A 1 91 ? 14.523 0.242 7.836 1 88.94 91 GLY A C 1
ATOM 742 O O . GLY A 1 91 ? 13.781 -0.472 8.516 1 88.94 91 GLY A O 1
ATOM 743 N N . CYS A 1 92 ? 14.133 1.294 7.262 1 95.75 92 CYS A N 1
ATOM 744 C CA . CYS A 1 92 ? 12.719 1.635 7.215 1 95.75 92 CYS A CA 1
ATOM 745 C C . CYS A 1 92 ? 11.977 0.755 6.215 1 95.75 92 CYS A C 1
ATOM 747 O O . CYS A 1 92 ? 12.594 0.17 5.32 1 95.75 92 CYS A O 1
ATOM 749 N N . SER A 1 93 ? 10.688 0.605 6.406 1 97.19 93 SER A N 1
ATOM 750 C CA . SER A 1 93 ? 9.898 -0.203 5.488 1 97.19 93 SER A CA 1
ATOM 751 C C . SER A 1 93 ? 9.805 0.449 4.113 1 97.19 93 SER A C 1
ATOM 753 O O . SER A 1 93 ? 10.047 1.651 3.973 1 97.19 93 SER A O 1
ATOM 755 N N . ALA A 1 94 ? 9.547 -0.339 3.109 1 98.19 94 ALA A N 1
ATOM 756 C CA . ALA A 1 94 ? 9.344 0.213 1.771 1 98.19 94 ALA A CA 1
ATOM 757 C C . ALA A 1 94 ? 8.156 1.17 1.75 1 98.19 94 ALA A C 1
ATOM 759 O O . ALA A 1 94 ? 8.148 2.146 0.995 1 98.19 94 ALA A O 1
ATOM 760 N N . TYR A 1 95 ? 7.133 0.936 2.58 1 98.44 95 TYR A N 1
ATOM 761 C CA . TYR A 1 95 ? 5.98 1.822 2.668 1 98.44 95 TYR A CA 1
ATOM 762 C C . TYR A 1 95 ? 6.398 3.223 3.1 1 98.44 95 TYR A C 1
ATOM 764 O O . TYR A 1 95 ? 6.113 4.203 2.408 1 98.44 95 TYR A O 1
ATOM 772 N N . ASP A 1 96 ? 7.156 3.26 4.176 1 98.38 96 ASP A N 1
ATOM 773 C CA . ASP A 1 96 ? 7.645 4.543 4.672 1 98.38 96 ASP A CA 1
ATOM 774 C C . ASP A 1 96 ? 8.531 5.227 3.637 1 98.38 96 ASP A C 1
ATOM 776 O O . ASP A 1 96 ? 8.422 6.434 3.412 1 98.38 96 ASP A O 1
ATOM 780 N N . CYS A 1 97 ? 9.344 4.457 2.982 1 98.62 97 CYS A N 1
ATOM 781 C CA . CYS A 1 97 ? 10.336 4.996 2.061 1 98.62 97 CYS A CA 1
ATOM 782 C C . CYS A 1 97 ? 9.68 5.473 0.77 1 98.62 97 CYS A C 1
ATOM 784 O O . CYS A 1 97 ? 10.289 6.219 -0.001 1 98.62 97 CYS A O 1
ATOM 786 N N . GLU A 1 98 ? 8.477 5.047 0.462 1 98.81 98 GLU A N 1
ATOM 787 C CA . GLU A 1 98 ? 7.789 5.617 -0.691 1 98.81 98 GLU A CA 1
ATOM 788 C C . GLU A 1 98 ? 7.508 7.102 -0.489 1 98.81 98 GLU A C 1
ATOM 790 O O . GLU A 1 98 ? 7.625 7.895 -1.426 1 98.81 98 GLU A O 1
ATOM 795 N N . PHE A 1 99 ? 7.121 7.426 0.743 1 98.88 99 PHE A N 1
ATOM 796 C CA . PHE A 1 99 ? 6.883 8.836 1.04 1 98.88 99 PHE A CA 1
ATOM 797 C C . PHE A 1 99 ? 8.188 9.617 1.006 1 98.88 99 PHE A C 1
ATOM 799 O O . PHE A 1 99 ? 8.242 10.727 0.462 1 98.88 99 PHE A O 1
ATOM 806 N N . VAL A 1 100 ? 9.227 9.055 1.517 1 98.81 100 VAL A N 1
ATOM 807 C CA . VAL A 1 100 ? 10.531 9.703 1.536 1 98.81 100 VAL A CA 1
ATOM 808 C C . VAL A 1 100 ? 11.039 9.875 0.108 1 98.81 100 VAL A C 1
ATOM 810 O O . VAL A 1 100 ? 11.555 10.938 -0.246 1 98.81 100 VAL A O 1
ATOM 813 N N . ALA A 1 101 ? 10.898 8.852 -0.703 1 98.81 101 ALA A N 1
ATOM 814 C CA . ALA A 1 101 ? 11.352 8.891 -2.092 1 98.81 101 ALA A CA 1
ATOM 815 C C . ALA A 1 101 ? 10.664 10.016 -2.857 1 98.81 101 ALA A C 1
ATOM 817 O O . ALA A 1 101 ? 11.305 10.719 -3.648 1 98.81 101 ALA A O 1
ATOM 818 N N . LEU A 1 102 ? 9.383 10.172 -2.637 1 98.88 102 LEU A N 1
ATOM 819 C CA . LEU A 1 102 ? 8.648 11.242 -3.309 1 98.88 102 LEU A CA 1
ATOM 820 C C . LEU A 1 102 ? 9.18 12.609 -2.889 1 98.88 102 LEU A C 1
ATOM 822 O O . LEU A 1 102 ? 9.398 13.477 -3.734 1 98.88 102 LEU A O 1
ATOM 826 N N . ALA A 1 103 ? 9.367 12.781 -1.587 1 98.88 103 ALA A N 1
ATOM 827 C CA . ALA A 1 103 ? 9.891 14.047 -1.075 1 98.88 103 ALA A CA 1
ATOM 828 C C . ALA A 1 103 ? 11.25 14.367 -1.695 1 98.88 103 ALA A C 1
ATOM 830 O O . ALA A 1 103 ? 11.492 15.5 -2.117 1 98.88 103 ALA A O 1
ATOM 831 N N . LYS A 1 104 ? 12.094 13.406 -1.812 1 98.69 104 LYS A N 1
ATOM 832 C CA . LYS A 1 104 ? 13.422 13.594 -2.393 1 98.69 104 LYS A CA 1
ATOM 833 C C . LYS A 1 104 ? 13.328 13.922 -3.881 1 98.69 104 LYS A C 1
ATOM 835 O O . LYS A 1 104 ? 14.023 14.82 -4.371 1 98.69 104 LYS A O 1
ATOM 840 N N . ALA A 1 105 ? 12.531 13.188 -4.551 1 98.38 105 ALA A N 1
ATOM 841 C CA . ALA A 1 105 ? 12.391 13.375 -5.992 1 98.38 105 ALA A CA 1
ATOM 842 C C . ALA A 1 105 ? 11.922 14.797 -6.312 1 98.38 105 ALA A C 1
ATOM 844 O O . ALA A 1 105 ? 12.328 15.375 -7.324 1 98.38 105 ALA A O 1
ATOM 845 N N . LEU A 1 106 ? 11.07 15.312 -5.449 1 98.31 106 LEU A N 1
ATOM 846 C CA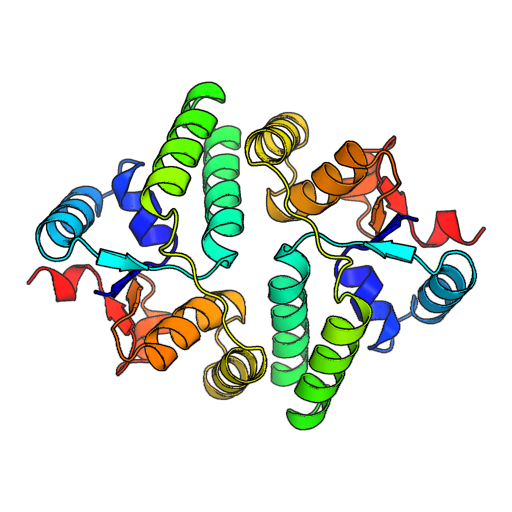 . LEU A 1 106 ? 10.492 16.625 -5.691 1 98.31 106 LEU A CA 1
ATOM 847 C C . LEU A 1 106 ? 11.273 17.703 -4.961 1 98.31 106 LEU A C 1
ATOM 849 O O . LEU A 1 106 ? 10.977 18.906 -5.09 1 98.31 106 LEU A O 1
ATOM 853 N N . ASP A 1 107 ? 12.242 17.344 -4.188 1 98.38 107 ASP A N 1
ATOM 854 C CA . ASP A 1 107 ? 13.078 18.234 -3.389 1 98.38 107 ASP A CA 1
ATOM 855 C C . ASP A 1 107 ? 12.227 19.078 -2.438 1 98.38 107 ASP A C 1
ATOM 857 O O . ASP A 1 107 ? 12.328 20.312 -2.422 1 98.38 107 ASP A O 1
ATOM 861 N N . ILE A 1 108 ? 11.344 18.406 -1.753 1 98.5 108 ILE A N 1
ATOM 862 C CA . ILE A 1 108 ? 10.508 19.031 -0.734 1 98.5 108 ILE A CA 1
ATOM 863 C C . ILE A 1 108 ? 10.516 18.188 0.533 1 98.5 108 ILE A C 1
ATOM 865 O O . ILE A 1 108 ? 11.078 17.078 0.546 1 98.5 108 ILE A O 1
ATOM 869 N N . LYS A 1 109 ? 9.875 18.656 1.611 1 98.44 109 LYS A N 1
ATOM 870 C CA . LYS A 1 109 ? 9.906 17.969 2.896 1 98.44 109 LYS A CA 1
ATOM 871 C C . LYS A 1 109 ? 8.75 16.984 3.021 1 98.44 109 LYS A C 1
ATOM 873 O O . LYS A 1 109 ? 7.648 17.25 2.537 1 98.44 109 LYS A O 1
ATOM 878 N N . LEU A 1 110 ? 9.078 15.914 3.613 1 98.81 110 LEU A N 1
ATOM 879 C CA . LEU A 1 110 ? 8.047 15.031 4.156 1 98.81 110 LEU A CA 1
ATOM 880 C C . LEU A 1 110 ? 7.664 15.453 5.57 1 98.81 110 LEU A C 1
ATOM 882 O O . LEU A 1 110 ? 8.516 15.516 6.457 1 98.81 110 LEU A O 1
ATOM 886 N N . VAL A 1 111 ? 6.426 15.75 5.789 1 98.69 111 VAL A N 1
ATOM 887 C CA . VAL A 1 111 ? 5.957 16.078 7.133 1 98.69 111 VAL A CA 1
ATOM 888 C C . VAL A 1 111 ? 5.262 14.859 7.746 1 98.69 111 VAL A C 1
ATOM 890 O O . VAL A 1 111 ? 4.348 14.289 7.145 1 98.69 111 VAL A O 1
ATOM 893 N N . THR A 1 112 ? 5.699 14.508 8.891 1 98.44 112 THR A N 1
ATOM 894 C CA . THR A 1 112 ? 5.262 13.289 9.562 1 98.44 112 THR A CA 1
ATOM 895 C C . THR A 1 112 ? 5.383 13.43 11.078 1 98.44 112 THR A C 1
ATOM 897 O O . THR A 1 112 ? 6.004 14.383 11.562 1 98.44 112 THR A O 1
ATOM 900 N N . MET A 1 113 ? 4.695 12.531 11.727 1 97.5 113 MET A N 1
ATOM 901 C CA . MET A 1 113 ? 4.895 12.453 13.172 1 97.5 113 MET A CA 1
ATOM 902 C C . MET A 1 113 ? 5.727 11.227 13.539 1 97.5 113 MET A C 1
ATOM 904 O O . MET A 1 113 ? 5.898 10.922 14.719 1 97.5 113 MET A O 1
ATOM 908 N N . ASP A 1 114 ? 6.188 10.516 12.539 1 97.19 114 ASP A N 1
ATOM 909 C CA . ASP A 1 114 ? 7.027 9.352 12.773 1 97.19 114 ASP A CA 1
ATOM 910 C C . ASP A 1 114 ? 8.469 9.758 13.078 1 97.19 114 ASP A C 1
ATOM 912 O O . ASP A 1 114 ? 9.234 10.078 12.164 1 97.19 114 ASP A O 1
ATOM 916 N N . ARG A 1 115 ? 8.883 9.625 14.281 1 96.88 115 ARG A N 1
ATOM 917 C CA . ARG A 1 115 ? 10.195 10.062 14.727 1 96.88 115 ARG A CA 1
ATOM 918 C C . ARG A 1 115 ? 11.297 9.219 14.094 1 96.88 115 ARG A C 1
ATOM 920 O O . ARG A 1 115 ? 12.391 9.711 13.82 1 96.88 115 ARG A O 1
ATOM 927 N N . LYS A 1 116 ? 11.016 8 13.875 1 96.69 116 LYS A N 1
ATOM 928 C CA . LYS A 1 116 ? 12 7.137 13.234 1 96.69 116 LYS A CA 1
ATOM 929 C C . LYS A 1 116 ? 12.359 7.637 11.844 1 96.69 116 LYS A C 1
ATOM 931 O O . LYS A 1 116 ? 13.531 7.648 11.461 1 96.69 116 LYS A O 1
ATOM 936 N N . LEU A 1 117 ? 11.367 8.07 11.094 1 97.75 117 LEU A N 1
ATOM 937 C CA . LEU A 1 117 ? 11.609 8.586 9.75 1 97.75 117 LEU A CA 1
ATOM 938 C C . LEU A 1 117 ? 12.445 9.859 9.797 1 97.75 117 LEU A C 1
ATOM 940 O O . LEU A 1 117 ? 13.352 10.039 8.977 1 97.75 117 LEU A O 1
ATOM 944 N N . VAL A 1 118 ? 12.141 10.727 10.734 1 97.69 118 VAL A N 1
ATOM 945 C CA . VAL A 1 118 ? 12.875 11.977 10.859 1 97.69 118 VAL A CA 1
ATOM 946 C C . VAL A 1 118 ? 14.336 11.688 11.219 1 97.69 118 VAL A C 1
ATOM 948 O O . VAL A 1 118 ? 15.242 12.352 10.719 1 97.69 118 VAL A O 1
ATOM 951 N N . THR A 1 119 ? 14.547 10.695 12.07 1 97.56 119 THR A N 1
ATOM 952 C CA . THR A 1 119 ? 15.891 10.305 12.477 1 97.56 119 THR A CA 1
ATOM 953 C C . THR A 1 119 ? 16.656 9.703 11.305 1 97.56 119 THR A C 1
ATOM 955 O O . THR A 1 119 ? 17.828 10.023 11.086 1 97.56 119 THR A O 1
ATOM 958 N N . CYS A 1 120 ? 16.016 8.891 10.5 1 97.44 120 CYS A N 1
ATOM 959 C CA . CYS A 1 120 ? 16.672 8.203 9.391 1 97.44 120 CYS A CA 1
ATOM 960 C C . CYS A 1 120 ? 16.891 9.141 8.219 1 97.44 120 CYS A C 1
ATOM 962 O O . CYS A 1 120 ? 17.844 8.977 7.457 1 97.44 120 CYS A O 1
ATOM 964 N N . PHE A 1 121 ? 16 10.109 8.125 1 98.19 121 PHE A N 1
ATOM 965 C CA . PHE A 1 121 ? 16.078 11.016 6.988 1 98.19 121 PHE A CA 1
ATOM 966 C C . PHE A 1 121 ? 15.93 12.461 7.434 1 98.19 121 PHE A C 1
ATOM 968 O O . PHE A 1 121 ? 15.031 13.172 6.992 1 98.19 121 PHE A O 1
ATOM 975 N N . PRO A 1 122 ? 16.875 12.961 8.156 1 97.12 122 PRO A N 1
ATOM 976 C CA . PRO A 1 122 ? 16.75 14.289 8.773 1 97.12 122 PRO A CA 1
ATOM 977 C C . PRO A 1 122 ? 16.719 15.414 7.746 1 97.12 122 PRO A C 1
ATOM 979 O O . PRO A 1 122 ? 16.141 16.469 8 1 97.12 122 PRO A O 1
ATOM 982 N N . ASP A 1 123 ? 17.281 15.227 6.559 1 97.75 123 ASP A N 1
ATOM 983 C CA . ASP A 1 123 ? 17.328 16.281 5.551 1 97.75 123 ASP A CA 1
ATOM 984 C C . ASP A 1 123 ? 16.031 16.297 4.723 1 97.75 123 ASP A C 1
ATOM 986 O O . ASP A 1 123 ? 15.773 17.266 3.996 1 97.75 123 ASP A O 1
ATOM 990 N N . THR A 1 124 ? 15.203 15.258 4.875 1 98.31 124 THR A N 1
ATOM 991 C CA . THR A 1 124 ? 14.047 15.109 4.004 1 98.31 124 THR A CA 1
ATOM 992 C C . THR A 1 124 ? 12.75 15.141 4.816 1 98.31 124 THR A C 1
ATOM 994 O O . THR A 1 124 ? 11.734 15.656 4.352 1 98.31 124 THR A O 1
ATOM 997 N N . ALA A 1 125 ? 12.812 14.57 6.035 1 98.5 125 ALA A N 1
ATOM 998 C CA . ALA A 1 125 ? 11.617 14.453 6.867 1 98.5 125 ALA A CA 1
ATOM 999 C C . ALA A 1 125 ? 11.656 15.438 8.031 1 98.5 125 ALA A C 1
ATOM 1001 O O . ALA A 1 125 ? 12.719 15.727 8.57 1 98.5 125 ALA A O 1
ATOM 1002 N N . MET A 1 126 ? 10.508 15.93 8.375 1 98 126 MET A N 1
ATOM 1003 C CA . MET A 1 126 ? 10.375 16.828 9.516 1 98 126 MET A CA 1
ATOM 1004 C C . MET A 1 126 ? 9.094 16.547 10.289 1 98 126 MET A C 1
ATOM 1006 O O . MET A 1 126 ? 8.094 16.141 9.703 1 98 126 MET A O 1
ATOM 1010 N N . LEU A 1 127 ? 9.156 16.812 11.539 1 97.94 127 LEU A N 1
ATOM 1011 C CA . LEU A 1 127 ? 7.98 16.625 12.375 1 97.94 127 LEU A CA 1
ATOM 1012 C C . LEU A 1 127 ? 6.961 17.734 12.148 1 97.94 127 LEU A C 1
ATOM 1014 O O . LEU A 1 127 ? 7.328 18.891 11.984 1 97.94 127 LEU A O 1
ATOM 1018 N N . LEU A 1 128 ? 5.691 17.375 12.18 1 97.56 128 LEU A N 1
ATOM 1019 C CA . LEU A 1 128 ? 4.602 18.344 12.07 1 97.56 128 LEU A CA 1
ATOM 1020 C C . LEU A 1 128 ? 4.758 19.453 13.102 1 97.56 128 LEU A C 1
ATOM 1022 O O . LEU A 1 128 ? 4.539 20.625 12.789 1 97.56 128 LEU A O 1
ATOM 1026 N N . THR A 1 129 ? 5.145 19.109 14.281 1 92.69 129 THR A N 1
ATOM 1027 C CA . THR A 1 129 ? 5.258 20.062 15.383 1 92.69 129 THR A CA 1
ATOM 1028 C C . THR A 1 129 ? 6.395 21.047 15.133 1 92.69 129 THR A C 1
ATOM 1030 O O . THR A 1 129 ? 6.371 22.172 15.648 1 92.69 129 THR A O 1
ATOM 1033 N N . ALA A 1 130 ? 7.375 20.656 14.336 1 88.31 130 ALA A N 1
ATOM 1034 C CA . ALA A 1 130 ? 8.5 21.531 14.016 1 88.31 130 ALA A CA 1
ATOM 1035 C C . ALA A 1 130 ? 8.156 22.469 12.859 1 88.31 130 ALA A C 1
ATOM 1037 O O . ALA A 1 130 ? 8.789 23.516 12.695 1 88.31 130 ALA A O 1
ATOM 1038 N N . PHE A 1 131 ? 7.27 21.984 12.016 1 81.69 131 PHE A N 1
ATOM 1039 C CA . PHE A 1 131 ? 6.891 22.797 10.859 1 81.69 131 PHE A CA 1
ATOM 1040 C C . PHE A 1 131 ? 6.09 24.016 11.297 1 81.69 131 PHE A C 1
ATOM 1042 O O . PHE A 1 131 ? 6.23 25.094 10.719 1 81.69 131 PHE A O 1
ATOM 1049 N N . CYS A 1 132 ? 5.172 23.906 12.305 1 73.5 132 CYS A N 1
ATOM 1050 C CA . CYS A 1 132 ? 4.234 24.969 12.695 1 73.5 132 CYS A CA 1
ATOM 1051 C C . CYS A 1 132 ? 4.883 25.953 13.656 1 73.5 132 CYS A C 1
ATOM 1053 O O . CYS A 1 132 ? 4.289 26.969 14 1 73.5 132 CYS A O 1
ATOM 1055 N N . GLU A 1 133 ? 6.102 25.703 14.086 1 66.56 133 GLU A N 1
ATOM 1056 C CA . GLU A 1 133 ? 6.777 26.719 14.891 1 66.56 133 GLU A CA 1
ATOM 1057 C C . GLU A 1 133 ? 7.367 27.828 14.023 1 66.56 133 GLU A C 1
ATOM 1059 O O . GLU A 1 133 ? 7.695 27.594 12.859 1 66.56 133 GLU A O 1
ATOM 1064 N N . MET B 1 1 ? -7.754 -16.422 -16.125 1 96.69 1 MET B N 1
ATOM 1065 C CA . MET B 1 1 ? -7.367 -15.156 -15.508 1 96.69 1 MET B CA 1
ATOM 1066 C C . MET B 1 1 ? -7.617 -15.18 -14.008 1 96.69 1 MET B C 1
ATOM 1068 O O . MET B 1 1 ? -8.664 -15.648 -13.555 1 96.69 1 MET B O 1
ATOM 1072 N N . ILE B 1 2 ? -6.602 -14.68 -13.297 1 98.25 2 ILE B N 1
ATOM 1073 C CA . ILE B 1 2 ? -6.754 -14.68 -11.844 1 98.25 2 ILE B CA 1
ATOM 1074 C C . ILE B 1 2 ? -6.152 -13.406 -11.258 1 98.25 2 ILE B C 1
ATOM 1076 O O . ILE B 1 2 ? -5.344 -12.742 -11.914 1 98.25 2 ILE B O 1
ATOM 1080 N N . VAL B 1 3 ? -6.586 -13.07 -10.102 1 98.81 3 VAL B N 1
ATOM 1081 C CA . VAL B 1 3 ? -5.867 -12.086 -9.297 1 98.81 3 VAL B CA 1
ATOM 1082 C C . VAL B 1 3 ? -4.805 -12.789 -8.453 1 98.81 3 VAL B C 1
ATOM 1084 O O . VAL B 1 3 ? -5.102 -13.75 -7.742 1 98.81 3 VAL B O 1
ATOM 1087 N N . ALA B 1 4 ? -3.602 -12.391 -8.617 1 98.62 4 ALA B N 1
ATOM 1088 C CA . ALA B 1 4 ? -2.504 -12.914 -7.812 1 98.62 4 ALA B CA 1
ATOM 1089 C C . ALA B 1 4 ? -2.223 -12.016 -6.613 1 98.62 4 ALA B C 1
ATOM 1091 O O . ALA B 1 4 ? -2.037 -10.805 -6.77 1 98.62 4 ALA B O 1
ATOM 1092 N N . ASP B 1 5 ? -2.215 -12.586 -5.441 1 98.19 5 ASP B N 1
ATOM 1093 C CA . ASP B 1 5 ? -1.74 -11.734 -4.355 1 98.19 5 ASP B CA 1
ATOM 1094 C C . ASP B 1 5 ? -0.217 -11.641 -4.355 1 98.19 5 ASP B C 1
ATOM 1096 O O . ASP B 1 5 ? 0.452 -12.312 -5.145 1 98.19 5 ASP B O 1
ATOM 1100 N N . THR B 1 6 ? 0.321 -10.836 -3.543 1 98.31 6 THR B N 1
ATOM 1101 C CA . THR B 1 6 ? 1.743 -10.516 -3.574 1 98.31 6 THR B CA 1
ATOM 1102 C C . THR B 1 6 ? 2.586 -11.734 -3.211 1 98.31 6 THR B C 1
ATOM 1104 O O . THR B 1 6 ? 3.637 -11.969 -3.811 1 98.31 6 THR B O 1
ATOM 1107 N N . ASN B 1 7 ? 2.105 -12.562 -2.301 1 97.5 7 ASN B N 1
ATOM 1108 C CA . ASN B 1 7 ? 2.865 -13.742 -1.916 1 97.5 7 ASN B CA 1
ATOM 1109 C C . ASN B 1 7 ? 3.004 -14.727 -3.078 1 97.5 7 ASN B C 1
ATOM 1111 O O . ASN B 1 7 ? 4.051 -15.359 -3.24 1 97.5 7 ASN B O 1
ATOM 1115 N N . LEU B 1 8 ? 1.945 -14.875 -3.809 1 97.81 8 LEU B N 1
ATOM 1116 C CA . LEU B 1 8 ? 1.997 -15.742 -4.98 1 97.81 8 LEU B CA 1
ATOM 1117 C C . LEU B 1 8 ? 3.08 -15.281 -5.949 1 97.81 8 LEU B C 1
ATOM 1119 O O . LEU B 1 8 ? 3.812 -16.094 -6.504 1 97.81 8 LEU B O 1
ATOM 1123 N N . ILE B 1 9 ? 3.172 -14.008 -6.141 1 98.19 9 ILE B N 1
ATOM 1124 C CA . ILE B 1 9 ? 4.18 -13.422 -7.02 1 98.19 9 ILE B CA 1
ATOM 1125 C C . ILE B 1 9 ? 5.574 -13.695 -6.453 1 98.19 9 ILE B C 1
ATOM 1127 O O . ILE B 1 9 ? 6.492 -14.047 -7.191 1 98.19 9 ILE B O 1
ATOM 1131 N N . VAL B 1 10 ? 5.734 -13.57 -5.148 1 98 10 VAL B N 1
ATOM 1132 C CA . VAL B 1 10 ? 7.008 -13.805 -4.473 1 98 10 VAL B CA 1
ATOM 1133 C C . VAL B 1 10 ? 7.449 -15.25 -4.703 1 98 10 VAL B C 1
ATOM 1135 O O . VAL B 1 10 ? 8.641 -15.516 -4.898 1 98 10 VAL B O 1
ATOM 1138 N N . TYR B 1 11 ? 6.488 -16.203 -4.758 1 97.12 11 TYR B N 1
ATOM 1139 C CA . TYR B 1 11 ? 6.805 -17.609 -4.941 1 97.12 11 TYR B CA 1
ATOM 1140 C C . TYR B 1 11 ? 7.461 -17.844 -6.297 1 97.12 11 TYR B C 1
ATOM 1142 O O . TYR B 1 11 ? 8.164 -18.844 -6.488 1 97.12 11 TYR B O 1
ATOM 1150 N N . LEU B 1 12 ? 7.223 -16.938 -7.27 1 96 12 LEU B N 1
ATOM 1151 C CA . LEU B 1 12 ? 7.785 -17.094 -8.609 1 96 12 LEU B CA 1
ATOM 1152 C C . LEU B 1 12 ? 9.258 -16.703 -8.625 1 96 12 LEU B C 1
ATOM 1154 O O . LEU B 1 12 ? 10.016 -17.141 -9.492 1 96 12 LEU B O 1
ATOM 1158 N N . VAL B 1 13 ? 9.625 -15.852 -7.645 1 95.88 13 VAL B N 1
ATOM 1159 C CA . VAL B 1 13 ? 10.914 -15.195 -7.852 1 95.88 13 VAL B CA 1
ATOM 1160 C C . VAL B 1 13 ? 11.844 -15.516 -6.684 1 95.88 13 VAL B C 1
ATOM 1162 O O . VAL B 1 13 ? 13.055 -15.312 -6.777 1 95.88 13 VAL B O 1
ATOM 1165 N N . MET B 1 14 ? 11.344 -15.984 -5.555 1 94.56 14 MET B N 1
ATOM 1166 C CA . MET B 1 14 ? 12.117 -16.406 -4.395 1 94.56 14 MET B CA 1
ATOM 1167 C C . MET B 1 14 ? 11.828 -17.875 -4.047 1 94.56 14 MET B C 1
ATOM 1169 O O . MET B 1 14 ? 10.664 -18.281 -4.02 1 94.56 14 MET B O 1
ATOM 1173 N N . PRO B 1 15 ? 12.852 -18.578 -3.793 1 92.25 15 PRO B N 1
ATOM 1174 C CA . PRO B 1 15 ? 12.641 -20 -3.451 1 92.25 15 PRO B CA 1
ATOM 1175 C C . PRO B 1 15 ? 11.727 -20.172 -2.24 1 92.25 15 PRO B C 1
ATOM 1177 O O . PRO B 1 15 ? 11.875 -19.469 -1.241 1 92.25 15 PRO B O 1
ATOM 1180 N N . SER B 1 16 ? 10.797 -21.016 -2.406 1 94.56 16 SER B N 1
ATOM 1181 C CA . SER B 1 16 ? 9.836 -21.359 -1.365 1 94.56 16 SER B CA 1
ATOM 1182 C C . SER B 1 16 ? 9.242 -22.75 -1.605 1 94.56 16 SER B C 1
ATOM 1184 O O . SER B 1 16 ? 9.383 -23.312 -2.695 1 94.56 16 SER B O 1
ATOM 1186 N N . PRO B 1 17 ? 8.641 -23.312 -0.602 1 95.75 17 PRO B N 1
ATOM 1187 C CA . PRO B 1 17 ? 7.961 -24.594 -0.804 1 95.75 17 PRO B CA 1
ATOM 1188 C C . PRO B 1 17 ? 6.836 -24.516 -1.834 1 95.75 17 PRO B C 1
ATOM 1190 O O . PRO B 1 17 ? 6.363 -25.547 -2.316 1 95.75 17 PRO B O 1
ATOM 1193 N N . TYR B 1 18 ? 6.492 -23.281 -2.26 1 96.69 18 TYR B N 1
ATOM 1194 C CA . TYR B 1 18 ? 5.34 -23.109 -3.135 1 96.69 18 TYR B CA 1
ATOM 1195 C C . TYR B 1 18 ? 5.77 -22.672 -4.531 1 96.69 18 TYR B C 1
ATOM 1197 O O . TYR B 1 18 ? 4.93 -22.391 -5.387 1 96.69 18 TYR B O 1
ATOM 1205 N N . THR B 1 19 ? 7.082 -22.656 -4.75 1 96.75 19 THR B N 1
ATOM 1206 C CA . THR B 1 19 ? 7.617 -22.172 -6.016 1 96.75 19 THR B CA 1
ATOM 1207 C C . THR B 1 19 ? 7.117 -23.016 -7.18 1 96.75 19 THR B C 1
ATOM 1209 O O . THR B 1 19 ? 6.602 -22.484 -8.164 1 96.75 19 THR B O 1
ATOM 1212 N N . GLU B 1 20 ? 7.172 -24.328 -7.008 1 95.69 20 GLU B N 1
ATOM 1213 C CA . GLU B 1 20 ? 6.746 -25.219 -8.078 1 95.69 20 GLU B CA 1
ATOM 1214 C C . GLU B 1 20 ? 5.262 -25.062 -8.391 1 95.69 20 GLU B C 1
ATOM 1216 O O . GLU B 1 20 ? 4.867 -25 -9.555 1 95.69 20 GLU B O 1
ATOM 1221 N N . ALA B 1 21 ? 4.453 -25 -7.363 1 96.62 21 ALA B N 1
ATOM 1222 C CA . ALA B 1 21 ? 3.012 -24.812 -7.535 1 96.62 21 ALA B CA 1
ATOM 1223 C C . ALA B 1 21 ? 2.705 -23.5 -8.242 1 96.62 21 ALA B C 1
ATOM 1225 O O . ALA B 1 21 ? 1.834 -23.438 -9.109 1 96.62 21 ALA B O 1
ATOM 1226 N N . ALA B 1 22 ? 3.363 -22.438 -7.891 1 97.12 22 ALA B N 1
ATOM 1227 C CA . ALA B 1 22 ? 3.16 -21.125 -8.508 1 97.12 22 ALA B CA 1
ATOM 1228 C C . ALA B 1 22 ? 3.543 -21.141 -9.984 1 97.12 22 ALA B C 1
ATOM 1230 O O . ALA B 1 22 ? 2.832 -20.594 -10.82 1 97.12 22 ALA B O 1
ATOM 1231 N N . GLU B 1 23 ? 4.656 -21.828 -10.25 1 95.38 23 GLU B N 1
ATOM 1232 C CA . GLU B 1 23 ? 5.102 -21.938 -11.633 1 95.38 23 GLU B CA 1
ATOM 1233 C C . GLU B 1 23 ? 4.102 -22.734 -12.477 1 95.38 23 GLU B C 1
ATOM 1235 O O . GLU B 1 23 ? 3.797 -22.344 -13.609 1 95.38 23 GLU B O 1
ATOM 1240 N N . ARG B 1 24 ? 3.627 -23.781 -11.938 1 95.69 24 ARG B N 1
ATOM 1241 C CA . ARG B 1 24 ? 2.629 -24.578 -12.633 1 95.69 24 ARG B CA 1
ATOM 1242 C C . ARG B 1 24 ? 1.366 -23.766 -12.906 1 95.69 24 ARG B C 1
ATOM 1244 O O . ARG B 1 24 ? 0.788 -23.859 -13.992 1 95.69 24 ARG B O 1
ATOM 1251 N N . LEU B 1 25 ? 0.963 -23 -11.93 1 96.62 25 LEU B N 1
ATOM 1252 C CA . LEU B 1 25 ? -0.213 -22.141 -12.094 1 96.62 25 LEU B CA 1
ATOM 1253 C C . LEU B 1 25 ? -0.01 -21.156 -13.227 1 96.62 25 LEU B C 1
ATOM 1255 O O . LEU B 1 25 ? -0.91 -20.938 -14.039 1 96.62 25 LEU B O 1
ATOM 1259 N N . LEU B 1 26 ? 1.155 -20.562 -13.219 1 95.19 26 LEU B N 1
ATOM 1260 C CA . LEU B 1 26 ? 1.453 -19.562 -14.242 1 95.19 26 LEU B CA 1
ATOM 1261 C C . LEU B 1 26 ? 1.412 -20.188 -15.633 1 95.19 26 LEU B C 1
ATOM 1263 O O . LEU B 1 26 ? 0.977 -19.531 -16.594 1 95.19 26 LEU B O 1
ATOM 1267 N N . ILE B 1 27 ? 1.869 -21.422 -15.734 1 93.75 27 ILE B N 1
ATOM 1268 C CA . ILE B 1 27 ? 1.851 -22.125 -17.016 1 93.75 27 ILE B CA 1
ATOM 1269 C C . ILE B 1 27 ? 0.41 -22.453 -17.406 1 93.75 27 ILE B C 1
ATOM 1271 O O . ILE B 1 27 ? 0.014 -22.234 -18.547 1 93.75 27 ILE B O 1
ATOM 1275 N N . ARG B 1 28 ? -0.389 -22.859 -16.5 1 93.88 28 ARG B N 1
ATOM 1276 C CA . ARG B 1 28 ? -1.767 -23.266 -16.75 1 93.88 28 ARG B CA 1
ATOM 1277 C C . ARG B 1 28 ? -2.656 -22.062 -17.031 1 93.88 28 ARG B C 1
ATOM 1279 O O . ARG B 1 28 ? -3.535 -22.125 -17.891 1 93.88 28 ARG B O 1
ATOM 1286 N N . ASP B 1 29 ? -2.486 -21.047 -16.25 1 94.88 29 ASP B N 1
ATOM 1287 C CA . ASP B 1 29 ? -3.244 -19.812 -16.359 1 94.88 29 ASP B CA 1
ATOM 1288 C C . ASP B 1 29 ? -2.32 -18.594 -16.312 1 94.88 29 ASP B C 1
ATOM 1290 O O . ASP B 1 29 ? -2.148 -17.984 -15.25 1 94.88 29 ASP B O 1
ATOM 1294 N N . PRO B 1 30 ? -1.829 -18.188 -17.422 1 95.12 30 PRO B N 1
ATOM 1295 C CA . PRO B 1 30 ? -0.766 -17.172 -17.453 1 95.12 30 PRO B CA 1
ATOM 1296 C C . PRO B 1 30 ? -1.292 -15.758 -17.266 1 95.12 30 PRO B C 1
ATOM 1298 O O . PRO B 1 30 ? -0.508 -14.82 -17.078 1 95.12 30 PRO B O 1
ATOM 1301 N N . ASP B 1 31 ? -2.562 -15.562 -17.266 1 97.31 31 ASP B N 1
ATOM 1302 C CA . ASP B 1 31 ? -3.109 -14.211 -17.172 1 97.31 31 ASP B CA 1
ATOM 1303 C C . ASP B 1 31 ? -3.371 -13.828 -15.711 1 97.31 31 ASP B C 1
ATOM 1305 O O . ASP B 1 31 ? -4.484 -13.992 -15.211 1 97.31 31 ASP B O 1
ATOM 1309 N N . TRP B 1 32 ? -2.336 -13.32 -15.086 1 98.38 32 TRP B N 1
ATOM 1310 C CA . TRP B 1 32 ? -2.424 -12.82 -13.719 1 98.38 32 TRP B CA 1
ATOM 1311 C C . TRP B 1 32 ? -2.615 -11.305 -13.703 1 98.38 32 TRP B C 1
ATOM 1313 O O . TRP B 1 32 ? -1.918 -10.578 -14.414 1 98.38 32 TRP B O 1
ATOM 1323 N N . VAL B 1 33 ? -3.584 -10.828 -12.891 1 98.75 33 VAL B N 1
ATOM 1324 C CA . VAL B 1 33 ? -3.785 -9.391 -12.719 1 98.75 33 VAL B CA 1
ATOM 1325 C C . VAL B 1 33 ? -3.648 -9.023 -11.242 1 98.75 33 VAL B C 1
ATOM 1327 O O . VAL B 1 33 ? -3.762 -9.883 -10.367 1 98.75 33 VAL B O 1
ATOM 1330 N N . VAL B 1 34 ? -3.379 -7.793 -11.008 1 98.81 34 VAL B N 1
ATOM 1331 C CA . VAL B 1 34 ? -3.068 -7.332 -9.656 1 98.81 34 VAL B CA 1
ATOM 1332 C C . VAL B 1 34 ? -3.607 -5.918 -9.453 1 98.81 34 VAL B C 1
ATOM 1334 O O . VAL B 1 34 ? -3.732 -5.152 -10.406 1 98.81 34 VAL B O 1
ATOM 1337 N N . PRO B 1 35 ? -3.988 -5.582 -8.242 1 98.69 35 PRO B N 1
ATOM 1338 C CA . PRO B 1 35 ? -4.207 -4.16 -7.969 1 98.69 35 PRO B CA 1
ATOM 1339 C C . PRO B 1 35 ? -2.9 -3.381 -7.832 1 98.69 35 PRO B C 1
ATOM 1341 O O . PRO B 1 35 ? -1.836 -3.977 -7.656 1 98.69 35 PRO B O 1
ATOM 1344 N N . PHE B 1 36 ? -2.949 -2.1 -7.875 1 97.44 36 PHE B N 1
ATOM 1345 C CA . PHE B 1 36 ? -1.762 -1.253 -7.848 1 97.44 36 PHE B CA 1
ATOM 1346 C C . PHE B 1 36 ? -0.987 -1.451 -6.547 1 97.44 36 PHE B C 1
ATOM 1348 O O . PHE B 1 36 ? 0.24 -1.331 -6.527 1 97.44 36 PHE B O 1
ATOM 1355 N N . LEU B 1 37 ? -1.629 -1.869 -5.551 1 98.31 37 LEU B N 1
ATOM 1356 C CA . LEU B 1 37 ? -1.032 -2.031 -4.23 1 98.31 37 LEU B CA 1
ATOM 1357 C C . LEU B 1 37 ? 0.119 -3.029 -4.273 1 98.31 37 LEU B C 1
ATOM 1359 O O . LEU B 1 37 ? 1.065 -2.926 -3.488 1 98.31 37 LEU B O 1
ATOM 1363 N N . TRP B 1 38 ? 0.113 -3.92 -5.227 1 98.38 38 TRP B N 1
ATOM 1364 C CA . TRP B 1 38 ? 1.078 -5.016 -5.238 1 98.38 38 TRP B CA 1
ATOM 1365 C C . TRP B 1 38 ? 2.506 -4.48 -5.301 1 98.38 38 TRP B C 1
ATOM 1367 O O . TRP B 1 38 ? 3.422 -5.074 -4.727 1 98.38 38 TRP B O 1
ATOM 1377 N N . ARG B 1 39 ? 2.697 -3.342 -6.02 1 97.56 39 ARG B N 1
ATOM 1378 C CA . ARG B 1 39 ? 4.039 -2.791 -6.199 1 97.56 39 ARG B CA 1
ATOM 1379 C C . ARG B 1 39 ? 4.668 -2.436 -4.859 1 97.56 39 ARG B C 1
ATOM 1381 O O . ARG B 1 39 ? 5.836 -2.754 -4.613 1 97.56 39 ARG B O 1
ATOM 1388 N N . SER B 1 40 ? 3.848 -1.762 -4.09 1 98.25 40 SER B N 1
ATOM 1389 C CA . SER B 1 40 ? 4.332 -1.368 -2.771 1 98.25 40 SER B CA 1
ATOM 1390 C C . SER B 1 40 ? 4.574 -2.586 -1.887 1 98.25 40 SER B C 1
ATOM 1392 O O . SER B 1 40 ? 5.566 -2.639 -1.152 1 98.25 40 SER B O 1
ATOM 1394 N N . GLU B 1 41 ? 3.711 -3.537 -1.948 1 98.56 41 GLU B N 1
ATOM 1395 C CA . GLU B 1 41 ? 3.867 -4.762 -1.168 1 98.56 41 GLU B CA 1
ATOM 1396 C C . GLU B 1 41 ? 5.117 -5.527 -1.587 1 98.56 41 GLU B C 1
ATOM 1398 O O . GLU B 1 41 ? 5.867 -6.016 -0.737 1 98.56 41 GLU B O 1
ATOM 1403 N N . PHE B 1 42 ? 5.273 -5.609 -2.865 1 98.69 42 PHE B N 1
ATOM 1404 C CA . PHE B 1 42 ? 6.398 -6.359 -3.41 1 98.69 42 PHE B CA 1
ATOM 1405 C C . PHE B 1 42 ? 7.719 -5.688 -3.057 1 98.69 42 PHE B C 1
ATOM 1407 O O . PHE B 1 42 ? 8.672 -6.355 -2.643 1 98.69 42 PHE B O 1
ATOM 1414 N N . ARG B 1 43 ? 7.746 -4.355 -3.17 1 98.44 43 ARG B N 1
ATOM 1415 C CA . ARG B 1 43 ? 8.922 -3.613 -2.717 1 98.44 43 ARG B CA 1
ATOM 1416 C C . ARG B 1 43 ? 9.227 -3.912 -1.253 1 98.44 43 ARG B C 1
ATOM 1418 O O . ARG B 1 43 ? 10.391 -4.047 -0.871 1 98.44 43 ARG B O 1
ATOM 1425 N N . ASN B 1 44 ? 8.18 -3.984 -0.472 1 98.44 44 ASN B N 1
ATOM 1426 C CA . ASN B 1 44 ? 8.383 -4.211 0.955 1 98.44 44 ASN B CA 1
ATOM 1427 C C . ASN B 1 44 ? 8.945 -5.605 1.229 1 98.44 44 ASN B C 1
ATOM 1429 O O . ASN B 1 44 ? 9.805 -5.773 2.096 1 98.44 44 ASN B O 1
ATOM 1433 N N . VAL B 1 45 ? 8.484 -6.609 0.546 1 98.06 45 VAL B N 1
ATOM 1434 C CA . VAL B 1 45 ? 8.992 -7.969 0.68 1 98.06 45 VAL B CA 1
ATOM 1435 C C . VAL B 1 45 ? 10.477 -8.008 0.299 1 98.06 45 VAL B C 1
ATOM 1437 O O . VAL B 1 45 ? 11.297 -8.578 1.024 1 98.06 45 VAL B O 1
ATOM 1440 N N . LEU B 1 46 ? 10.812 -7.391 -0.831 1 97.88 46 LEU B N 1
ATOM 1441 C CA . LEU B 1 46 ? 12.195 -7.375 -1.281 1 97.88 46 LEU B CA 1
ATOM 1442 C C . LEU B 1 46 ? 13.078 -6.633 -0.285 1 97.88 46 LEU B C 1
ATOM 1444 O O . LEU B 1 46 ? 14.227 -7.031 -0.051 1 97.88 46 LEU B O 1
ATOM 1448 N N . SER B 1 47 ? 12.531 -5.562 0.315 1 97.62 47 SER B N 1
ATOM 1449 C CA . SER B 1 47 ? 13.289 -4.832 1.326 1 97.62 47 SER B CA 1
ATOM 1450 C C . SER B 1 47 ? 13.609 -5.715 2.525 1 97.62 47 SER B C 1
ATOM 1452 O O . SER B 1 47 ? 14.695 -5.617 3.104 1 97.62 47 SER B O 1
ATOM 1454 N N . LEU B 1 48 ? 12.664 -6.516 2.908 1 96.19 48 LEU B N 1
ATOM 1455 C CA . LEU B 1 48 ? 12.883 -7.438 4.016 1 96.19 48 LEU B CA 1
ATOM 1456 C C . LEU B 1 48 ? 13.977 -8.445 3.68 1 96.19 48 LEU B C 1
ATOM 1458 O O . LEU B 1 48 ? 14.836 -8.734 4.516 1 96.19 48 LEU B O 1
ATOM 1462 N N . TYR B 1 49 ? 13.938 -8.922 2.463 1 96.31 49 TYR B N 1
ATOM 1463 C CA . TYR B 1 49 ? 14.945 -9.883 2.043 1 96.31 49 TYR B CA 1
ATOM 1464 C C . TYR B 1 49 ? 16.328 -9.234 1.985 1 96.31 49 TYR B C 1
ATOM 1466 O O . TYR B 1 49 ? 17.328 -9.867 2.326 1 96.31 49 TYR B O 1
ATOM 1474 N N . LEU B 1 50 ? 16.344 -8.008 1.574 1 95.62 50 LEU B N 1
ATOM 1475 C CA . LEU B 1 50 ? 17.594 -7.242 1.554 1 95.62 50 LEU B CA 1
ATOM 1476 C C . LEU B 1 50 ? 18.156 -7.078 2.963 1 95.62 50 LEU B C 1
ATOM 1478 O O . LEU B 1 50 ? 19.328 -7.34 3.199 1 95.62 50 LEU B O 1
ATOM 1482 N N . ARG B 1 51 ? 17.312 -6.727 3.844 1 94.44 51 ARG B N 1
ATOM 1483 C CA . ARG B 1 51 ? 17.719 -6.488 5.227 1 94.44 51 ARG B CA 1
ATOM 1484 C C . ARG B 1 51 ? 18.25 -7.77 5.871 1 94.44 51 ARG B C 1
ATOM 1486 O O . ARG B 1 51 ? 19.156 -7.727 6.699 1 94.44 51 ARG B O 1
ATOM 1493 N N . LYS B 1 52 ? 17.688 -8.898 5.445 1 94.56 52 LYS B N 1
ATOM 1494 C CA . LYS B 1 52 ? 18.062 -10.195 5.996 1 94.56 52 LYS B CA 1
ATOM 1495 C C . LYS B 1 52 ? 19.281 -10.766 5.262 1 94.56 52 LYS B C 1
ATOM 1497 O O . LYS B 1 52 ? 19.75 -11.859 5.586 1 94.56 52 LYS B O 1
ATOM 1502 N N . GLY B 1 53 ? 19.703 -10.117 4.246 1 94.19 53 GLY B N 1
ATOM 1503 C CA . GLY B 1 53 ? 20.875 -10.539 3.496 1 94.19 53 GLY B CA 1
ATOM 1504 C C . GLY B 1 53 ? 20.609 -11.734 2.602 1 94.19 53 GLY B C 1
ATOM 1505 O O . GLY B 1 53 ? 21.531 -12.461 2.232 1 94.19 53 GLY B O 1
ATOM 1506 N N . LEU B 1 54 ? 19.359 -11.914 2.232 1 95.62 54 LEU B N 1
ATOM 1507 C CA . LEU B 1 54 ? 18.984 -13.07 1.424 1 95.62 54 LEU B CA 1
ATOM 1508 C C . LEU B 1 54 ? 19.188 -12.789 -0.06 1 95.62 54 LEU B C 1
ATOM 1510 O O . LEU B 1 54 ? 19.312 -13.711 -0.864 1 95.62 54 LEU B O 1
ATOM 1514 N N . ILE B 1 55 ? 19.203 -11.523 -0.433 1 96.75 55 ILE B N 1
ATOM 1515 C CA . ILE B 1 55 ? 19.469 -11.117 -1.809 1 96.75 55 ILE B CA 1
ATOM 1516 C C . ILE B 1 55 ? 20.328 -9.852 -1.818 1 96.75 55 ILE B C 1
ATOM 1518 O O . ILE B 1 55 ? 20.375 -9.117 -0.826 1 96.75 55 ILE B O 1
ATOM 1522 N N . ARG B 1 56 ? 21.031 -9.609 -2.914 1 97.06 56 ARG B N 1
ATOM 1523 C CA . ARG B 1 56 ? 21.797 -8.383 -3.109 1 97.06 56 ARG B CA 1
ATOM 1524 C C . ARG B 1 56 ? 20.922 -7.266 -3.66 1 97.06 56 ARG B C 1
ATOM 1526 O O . ARG B 1 56 ? 19.844 -7.527 -4.211 1 97.06 56 ARG B O 1
ATOM 1533 N N . PHE B 1 57 ? 21.406 -6.102 -3.51 1 97.12 57 PHE B N 1
ATOM 1534 C CA . PHE B 1 57 ? 20.656 -4.93 -3.949 1 97.12 57 PHE B CA 1
ATOM 1535 C C . PHE B 1 57 ? 20.359 -5.004 -5.441 1 97.12 57 PHE B C 1
ATOM 1537 O O . PHE B 1 57 ? 19.234 -4.746 -5.871 1 97.12 57 PHE B O 1
ATOM 1544 N N . ASP B 1 58 ? 21.344 -5.352 -6.234 1 97.38 58 ASP B N 1
ATOM 1545 C CA . ASP B 1 58 ? 21.156 -5.434 -7.68 1 97.38 58 ASP B CA 1
ATOM 1546 C C . ASP B 1 58 ? 20.156 -6.527 -8.047 1 97.38 58 ASP B C 1
ATOM 1548 O O . ASP B 1 58 ? 19.406 -6.387 -9.008 1 97.38 58 ASP B O 1
ATOM 1552 N N . GLN B 1 59 ? 20.156 -7.621 -7.316 1 97.5 59 GLN B N 1
ATOM 1553 C CA . GLN B 1 59 ? 19.172 -8.688 -7.52 1 97.5 59 GLN B CA 1
ATOM 1554 C C . GLN B 1 59 ? 17.766 -8.211 -7.199 1 97.5 59 GLN B C 1
ATOM 1556 O O . GLN B 1 59 ? 16.812 -8.508 -7.938 1 97.5 59 GLN B O 1
ATOM 1561 N N . ALA B 1 60 ? 17.641 -7.48 -6.098 1 97.69 60 ALA B N 1
ATOM 1562 C CA . ALA B 1 60 ? 16.344 -6.945 -5.715 1 97.69 60 ALA B CA 1
ATOM 1563 C C . ALA B 1 60 ? 15.773 -6.047 -6.812 1 97.69 60 ALA B C 1
ATOM 1565 O O . ALA B 1 60 ? 14.602 -6.16 -7.176 1 97.69 60 ALA B O 1
ATOM 1566 N N . LEU B 1 61 ? 16.609 -5.207 -7.355 1 97.62 61 LEU B N 1
ATOM 1567 C CA . LEU B 1 61 ? 16.188 -4.289 -8.406 1 97.62 61 LEU B CA 1
ATOM 1568 C C . LEU B 1 61 ? 15.797 -5.055 -9.672 1 97.62 61 LEU B C 1
ATOM 1570 O O . LEU B 1 61 ? 14.805 -4.719 -10.32 1 97.62 61 LEU B O 1
ATOM 1574 N N . ALA B 1 62 ? 16.594 -6.062 -9.961 1 97.81 62 ALA B N 1
ATOM 1575 C CA . ALA B 1 62 ? 16.328 -6.863 -11.156 1 97.81 62 ALA B CA 1
ATOM 1576 C C . ALA B 1 62 ? 15 -7.617 -11.016 1 97.81 62 ALA B C 1
ATOM 1578 O O . ALA B 1 62 ? 14.203 -7.648 -11.961 1 97.81 62 ALA B O 1
ATOM 1579 N N . ILE B 1 63 ? 14.773 -8.188 -9.891 1 97.88 63 ILE B N 1
ATOM 1580 C CA . ILE B 1 63 ? 13.555 -8.938 -9.633 1 97.88 63 ILE B CA 1
ATOM 1581 C C . ILE B 1 63 ? 12.344 -8.008 -9.703 1 97.88 63 ILE B C 1
ATOM 1583 O O . ILE B 1 63 ? 11.344 -8.328 -10.344 1 97.88 63 ILE B O 1
ATOM 1587 N N . GLN B 1 64 ? 12.445 -6.871 -9.078 1 97.88 64 GLN B N 1
ATOM 1588 C CA . GLN B 1 64 ? 11.375 -5.883 -9.102 1 97.88 64 GLN B CA 1
ATOM 1589 C C . GLN B 1 64 ? 11.047 -5.457 -10.531 1 97.88 64 GLN B C 1
ATOM 1591 O O . GLN B 1 64 ? 9.883 -5.398 -10.914 1 97.88 64 GLN B O 1
ATOM 1596 N N . ALA B 1 65 ? 12.062 -5.16 -11.281 1 97.25 65 ALA B N 1
ATOM 1597 C CA . ALA B 1 65 ? 11.875 -4.727 -12.664 1 97.25 65 ALA B CA 1
ATOM 1598 C C . ALA B 1 65 ? 11.227 -5.82 -13.508 1 97.25 65 ALA B C 1
ATOM 1600 O O . ALA B 1 65 ? 10.367 -5.535 -14.344 1 97.25 65 ALA B O 1
ATOM 1601 N N . GLU B 1 66 ? 11.648 -7.02 -13.281 1 97.12 66 GLU B N 1
ATOM 1602 C CA . GLU B 1 66 ? 11.086 -8.156 -14.008 1 97.12 66 GLU B CA 1
ATOM 1603 C C . GLU B 1 66 ? 9.594 -8.297 -13.734 1 97.12 66 GLU B C 1
ATOM 1605 O O . GLU B 1 66 ? 8.805 -8.484 -14.672 1 97.12 66 GLU B O 1
ATOM 1610 N N . MET B 1 67 ? 9.203 -8.148 -12.539 1 97.56 67 MET B N 1
ATOM 1611 C CA . MET B 1 67 ? 7.793 -8.312 -12.188 1 97.56 67 MET B CA 1
ATOM 1612 C C . MET B 1 67 ? 6.973 -7.117 -12.656 1 97.56 67 MET B C 1
ATOM 1614 O O . MET B 1 67 ? 5.828 -7.27 -13.078 1 97.56 67 MET B O 1
ATOM 1618 N N . GLU B 1 68 ? 7.547 -5.926 -12.562 1 97.06 68 GLU B N 1
ATOM 1619 C CA . GLU B 1 68 ? 6.855 -4.754 -13.086 1 97.06 68 GLU B CA 1
ATOM 1620 C C . GLU B 1 68 ? 6.609 -4.883 -14.586 1 97.06 68 GLU B C 1
ATOM 1622 O O . GLU B 1 68 ? 5.566 -4.453 -15.094 1 97.06 68 GLU B O 1
ATOM 1627 N N . THR B 1 69 ? 7.57 -5.48 -15.227 1 96.31 69 THR B N 1
ATOM 1628 C CA . THR B 1 69 ? 7.398 -5.734 -16.656 1 96.31 69 THR B CA 1
ATOM 1629 C C . THR B 1 69 ? 6.309 -6.773 -16.891 1 96.31 69 THR B C 1
ATOM 1631 O O . THR B 1 69 ? 5.461 -6.598 -17.781 1 96.31 69 THR B O 1
ATOM 1634 N N . LEU B 1 70 ? 6.273 -7.809 -16.109 1 95 70 LEU B N 1
ATOM 1635 C CA . LEU B 1 70 ? 5.293 -8.883 -16.25 1 95 70 LEU B CA 1
ATOM 1636 C C . LEU B 1 70 ? 3.877 -8.352 -16.062 1 95 70 LEU B C 1
ATOM 1638 O O . LEU B 1 70 ? 2.947 -8.812 -16.719 1 95 70 LEU B O 1
ATOM 1642 N N . PHE B 1 71 ? 3.721 -7.324 -15.195 1 97.38 71 PHE B N 1
ATOM 1643 C CA . PHE B 1 71 ? 2.375 -6.891 -14.836 1 97.38 71 PHE B CA 1
ATOM 1644 C C . PHE B 1 71 ? 2.021 -5.586 -15.539 1 97.38 71 PHE B C 1
ATOM 1646 O O . PHE B 1 71 ? 0.993 -4.977 -15.25 1 97.38 71 PHE B O 1
ATOM 1653 N N . GLN B 1 72 ? 2.924 -5.152 -16.391 1 96 72 GLN B N 1
ATOM 1654 C CA . GLN B 1 72 ? 2.611 -3.965 -17.188 1 96 72 GLN B CA 1
ATOM 1655 C C . GLN B 1 72 ? 1.298 -4.133 -17.938 1 96 72 GLN B C 1
ATOM 1657 O O . GLN B 1 72 ? 1.118 -5.113 -18.672 1 96 72 GLN B O 1
ATOM 1662 N N . GLY B 1 73 ? 0.344 -3.256 -17.75 1 96.56 73 GLY B N 1
ATOM 1663 C CA . GLY B 1 73 ? -0.949 -3.324 -18.422 1 96.56 73 GLY B CA 1
ATOM 1664 C C . GLY B 1 73 ? -1.923 -4.262 -17.719 1 96.56 73 GLY B C 1
ATOM 1665 O O . GLY B 1 73 ? -3.051 -4.445 -18.188 1 96.56 73 GLY B O 1
ATOM 1666 N N . LYS B 1 74 ? -1.495 -4.895 -16.656 1 98.25 74 LYS B N 1
ATOM 1667 C CA . LYS B 1 74 ? -2.305 -5.883 -15.938 1 98.25 74 LYS B CA 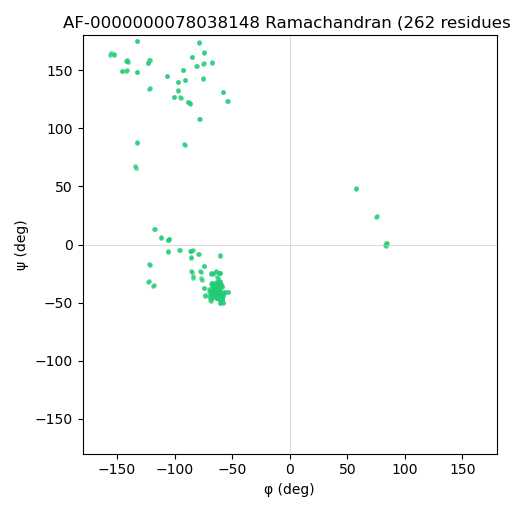1
ATOM 1668 C C . LYS B 1 74 ? -2.604 -5.426 -14.516 1 98.25 74 LYS B C 1
ATOM 1670 O O . LYS B 1 74 ? -2.959 -6.238 -13.656 1 98.25 74 LYS B O 1
ATOM 1675 N N . GLU B 1 75 ? -2.355 -4.172 -14.258 1 97.88 75 GLU B N 1
ATOM 1676 C CA . GLU B 1 75 ? -2.66 -3.539 -12.977 1 97.88 75 GLU B CA 1
ATOM 1677 C C . GLU B 1 75 ? -3.992 -2.795 -13.031 1 97.88 75 GLU B C 1
ATOM 1679 O O . GLU B 1 75 ? -4.297 -2.131 -14.023 1 97.88 75 GLU B O 1
ATOM 1684 N N . TYR B 1 76 ? -4.75 -2.895 -11.961 1 98.06 76 TYR B N 1
ATOM 1685 C CA . TYR B 1 76 ? -6.086 -2.309 -11.961 1 98.06 76 TYR B CA 1
ATOM 1686 C C . TYR B 1 76 ? -6.324 -1.504 -10.688 1 98.06 76 TYR B C 1
ATOM 1688 O O . TYR B 1 76 ? -5.762 -1.816 -9.633 1 98.06 76 TYR B O 1
ATOM 1696 N N . ASP B 1 77 ? -7.117 -0.506 -10.875 1 95.88 77 ASP B N 1
ATOM 1697 C CA . ASP B 1 77 ? -7.594 0.245 -9.719 1 95.88 77 ASP B CA 1
ATOM 1698 C C . ASP B 1 77 ? -8.773 -0.465 -9.047 1 95.88 77 ASP B C 1
ATOM 1700 O O . ASP B 1 77 ? -9.438 -1.291 -9.672 1 95.88 77 ASP B O 1
ATOM 1704 N N . VAL B 1 78 ? -8.961 -0.247 -7.797 1 98 78 VAL B N 1
ATOM 1705 C CA . VAL B 1 78 ? -10.141 -0.672 -7.047 1 98 78 VAL B CA 1
ATOM 1706 C C . VAL B 1 78 ? -10.797 0.538 -6.387 1 98 78 VAL B C 1
ATOM 1708 O O . VAL B 1 78 ? -10.133 1.54 -6.113 1 98 78 VAL B O 1
ATOM 1711 N N . THR B 1 79 ? -12.086 0.42 -6.105 1 97.56 79 THR B N 1
ATOM 1712 C CA . THR B 1 79 ? -12.773 1.558 -5.508 1 97.56 79 THR B CA 1
ATOM 1713 C C . THR B 1 79 ? -12.766 1.457 -3.984 1 97.56 79 THR B C 1
ATOM 1715 O O . THR B 1 79 ? -12.789 0.356 -3.43 1 97.56 79 THR B O 1
ATOM 1718 N N . SER B 1 80 ? -12.781 2.615 -3.375 1 97.75 80 SER B N 1
ATOM 1719 C CA . SER B 1 80 ? -12.836 2.65 -1.917 1 97.75 80 SER B CA 1
ATOM 1720 C C . SER B 1 80 ? -14.141 2.07 -1.397 1 97.75 80 SER B C 1
ATOM 1722 O O . SER B 1 80 ? -14.172 1.451 -0.332 1 97.75 80 SER B O 1
ATOM 1724 N N . LEU B 1 81 ? -15.227 2.271 -2.146 1 97.38 81 LEU B N 1
ATOM 1725 C CA . LEU B 1 81 ? -16.5 1.677 -1.777 1 97.38 81 LEU B CA 1
ATOM 1726 C C . LEU B 1 81 ? -16.391 0.159 -1.681 1 97.38 81 LEU B C 1
ATOM 1728 O O . LEU B 1 81 ? -16.781 -0.434 -0.674 1 97.38 81 LEU B O 1
ATOM 1732 N N . ASP B 1 82 ? -15.82 -0.472 -2.695 1 97.88 82 ASP B N 1
ATOM 1733 C CA . ASP B 1 82 ? -15.68 -1.925 -2.709 1 97.88 82 ASP B CA 1
ATOM 1734 C C . ASP B 1 82 ? -14.773 -2.4 -1.575 1 97.88 82 ASP B C 1
ATOM 1736 O O . ASP B 1 82 ? -15.125 -3.334 -0.846 1 97.88 82 ASP B O 1
ATOM 1740 N N . VAL B 1 83 ? -13.672 -1.751 -1.368 1 98.5 83 VAL B N 1
ATOM 1741 C CA . VAL B 1 83 ? -12.68 -2.186 -0.39 1 98.5 83 VAL B CA 1
ATOM 1742 C C . VAL B 1 83 ? -13.234 -2.016 1.021 1 98.5 83 VAL B C 1
ATOM 1744 O O . VAL B 1 83 ? -13.203 -2.951 1.825 1 98.5 83 VAL B O 1
ATOM 1747 N N . LEU B 1 84 ? -13.797 -0.865 1.337 1 98 84 LEU B N 1
ATOM 1748 C CA . LEU B 1 84 ? -14.289 -0.589 2.684 1 98 84 LEU B CA 1
ATOM 1749 C C . LEU B 1 84 ? -15.492 -1.464 3.012 1 98 84 LEU B C 1
ATOM 1751 O O . LEU B 1 84 ? -15.68 -1.862 4.164 1 98 84 LEU B O 1
ATOM 1755 N N . SER B 1 85 ? -16.328 -1.778 1.999 1 97.25 85 SER B N 1
ATOM 1756 C CA . SER B 1 85 ? -17.453 -2.691 2.205 1 97.25 85 SER B CA 1
ATOM 1757 C C . SER B 1 85 ? -16.969 -4.078 2.619 1 97.25 85 SER B C 1
ATOM 1759 O O . SER B 1 85 ? -17.516 -4.68 3.547 1 97.25 85 SER B O 1
ATOM 1761 N N . LEU B 1 86 ? -15.953 -4.508 1.999 1 97.88 86 LEU B N 1
ATOM 1762 C CA . LEU B 1 86 ? -15.414 -5.836 2.271 1 97.88 86 LEU B CA 1
ATOM 1763 C C . LEU B 1 86 ? -14.758 -5.887 3.648 1 97.88 86 LEU B C 1
ATOM 1765 O O . LEU B 1 86 ? -14.914 -6.867 4.379 1 97.88 86 LEU B O 1
ATOM 1769 N N . THR B 1 87 ? -13.961 -4.863 3.986 1 97 87 THR B N 1
ATOM 1770 C CA . THR B 1 87 ? -13.297 -4.828 5.289 1 97 87 THR B CA 1
ATOM 1771 C C . THR B 1 87 ? -14.328 -4.828 6.414 1 97 87 THR B C 1
ATOM 1773 O O . THR B 1 87 ? -14.133 -5.48 7.441 1 97 87 THR B O 1
ATOM 1776 N N . HIS B 1 88 ? -15.383 -4.113 6.227 1 91.62 88 HIS B N 1
ATOM 1777 C CA . HIS B 1 88 ? -16.422 -3.945 7.23 1 91.62 88 HIS B CA 1
ATOM 1778 C C . HIS B 1 88 ? -17.094 -5.277 7.562 1 91.62 88 HIS B C 1
ATOM 1780 O O . HIS B 1 88 ? -17.422 -5.539 8.719 1 91.62 88 HIS B O 1
ATOM 1786 N N . HIS B 1 89 ? -17.141 -6.227 6.637 1 90.12 89 HIS B N 1
ATOM 1787 C CA . HIS B 1 89 ? -17.906 -7.457 6.828 1 90.12 89 HIS B CA 1
ATOM 1788 C C . HIS B 1 89 ? -16.984 -8.633 7.113 1 90.12 89 HIS B C 1
ATOM 1790 O O . HIS B 1 89 ? -17.453 -9.719 7.469 1 90.12 89 HIS B O 1
ATOM 1796 N N . SER B 1 90 ? -15.711 -8.523 7.043 1 92.19 90 SER B N 1
ATOM 1797 C CA . SER B 1 90 ? -14.82 -9.68 7.113 1 92.19 90 SER B CA 1
ATOM 1798 C C . SER B 1 90 ? -13.82 -9.539 8.258 1 92.19 90 SER B C 1
ATOM 1800 O O . SER B 1 90 ? -13.305 -10.539 8.766 1 92.19 90 SER B O 1
ATOM 1802 N N . GLY B 1 91 ? -13.438 -8.266 8.562 1 88.88 91 GLY B N 1
ATOM 1803 C CA . GLY B 1 91 ? -12.367 -8.047 9.531 1 88.88 91 GLY B CA 1
ATOM 1804 C C . GLY B 1 91 ? -10.984 -8.141 8.914 1 88.88 91 GLY B C 1
ATOM 1805 O O . GLY B 1 91 ? -9.977 -8.055 9.625 1 88.88 91 GLY B O 1
ATOM 1806 N N . CYS B 1 92 ? -10.938 -8.359 7.668 1 95.81 92 CYS B N 1
ATOM 1807 C CA . CYS B 1 92 ? -9.672 -8.359 6.957 1 95.81 92 CYS B CA 1
ATOM 1808 C C . CYS B 1 92 ? -9.156 -6.941 6.75 1 95.81 92 CYS B C 1
ATOM 1810 O O . CYS B 1 92 ? -9.93 -5.984 6.812 1 95.81 92 CYS B O 1
ATOM 1812 N N . SER B 1 93 ? -7.871 -6.801 6.59 1 97.12 93 SER B N 1
ATOM 1813 C CA . SER B 1 93 ? -7.293 -5.48 6.367 1 97.12 93 SER B CA 1
ATOM 1814 C C . SER B 1 93 ? -7.719 -4.906 5.02 1 97.12 93 SER B C 1
ATOM 1816 O O . SER B 1 93 ? -8.156 -5.648 4.133 1 97.12 93 SER B O 1
ATOM 1818 N N . ALA B 1 94 ? -7.68 -3.619 4.898 1 98.19 94 ALA B N 1
ATOM 1819 C CA . ALA B 1 94 ? -7.973 -2.992 3.613 1 98.19 94 ALA B CA 1
ATOM 1820 C C . ALA B 1 94 ? -6.988 -3.455 2.541 1 98.19 94 ALA B C 1
ATOM 1822 O O . ALA B 1 94 ? -7.348 -3.562 1.366 1 98.19 94 ALA B O 1
ATOM 1823 N N . TYR B 1 95 ? -5.738 -3.752 2.908 1 98.38 95 TYR B N 1
ATOM 1824 C CA . TYR B 1 95 ? -4.746 -4.254 1.966 1 98.38 95 TYR B CA 1
ATOM 1825 C C . TYR B 1 95 ? -5.203 -5.57 1.342 1 98.38 95 TYR B C 1
ATOM 1827 O O . TYR B 1 95 ? -5.285 -5.688 0.116 1 98.38 95 TYR B O 1
ATOM 1835 N N . ASP B 1 96 ? -5.594 -6.48 2.215 1 98.31 96 ASP B N 1
ATOM 1836 C CA . ASP B 1 96 ? -6.078 -7.77 1.736 1 98.31 96 ASP B CA 1
ATOM 1837 C C . ASP B 1 96 ? -7.324 -7.602 0.873 1 98.31 96 ASP B C 1
ATOM 1839 O O . ASP B 1 96 ? -7.453 -8.242 -0.175 1 98.31 96 ASP B O 1
ATOM 1843 N N . CYS B 1 97 ? -8.172 -6.723 1.272 1 98.62 97 CYS B N 1
ATOM 1844 C CA . CYS B 1 97 ? -9.469 -6.551 0.617 1 98.62 97 CYS B CA 1
ATOM 1845 C C . CYS B 1 97 ? -9.305 -5.848 -0.725 1 98.62 97 CYS B C 1
ATOM 1847 O O . CYS B 1 97 ? -10.219 -5.875 -1.556 1 98.62 97 CYS B O 1
ATOM 1849 N N . GLU B 1 98 ? -8.211 -5.172 -0.969 1 98.81 98 GLU B N 1
ATOM 1850 C CA . GLU B 1 98 ? -7.988 -4.625 -2.305 1 98.81 98 GLU B CA 1
ATOM 1851 C C . GLU B 1 98 ? -7.867 -5.738 -3.342 1 98.81 98 GLU B C 1
ATOM 1853 O O . GLU B 1 98 ? -8.375 -5.609 -4.457 1 98.81 98 GLU B O 1
ATOM 1858 N N . PHE B 1 99 ? -7.172 -6.793 -2.941 1 98.88 99 PHE B N 1
ATOM 1859 C CA . PHE B 1 99 ? -7.051 -7.926 -3.85 1 98.88 99 PHE B CA 1
ATOM 1860 C C . PHE B 1 99 ? -8.398 -8.609 -4.043 1 98.88 99 PHE B C 1
ATOM 1862 O O . PHE B 1 99 ? -8.766 -8.969 -5.164 1 98.88 99 PHE B O 1
ATOM 1869 N N . VAL B 1 100 ? -9.141 -8.734 -3.006 1 98.81 100 VAL B N 1
ATOM 1870 C CA . VAL B 1 100 ? -10.453 -9.367 -3.066 1 98.81 100 VAL B CA 1
ATOM 1871 C C . VAL B 1 100 ? -11.391 -8.523 -3.92 1 98.81 100 VAL B C 1
ATOM 1873 O O . VAL B 1 100 ? -12.133 -9.055 -4.754 1 98.81 100 VAL B O 1
ATOM 1876 N N . ALA B 1 101 ? -11.375 -7.227 -3.713 1 98.81 101 ALA B N 1
ATOM 1877 C CA . ALA B 1 101 ? -12.227 -6.309 -4.461 1 98.81 101 ALA B CA 1
ATOM 1878 C C . ALA B 1 101 ? -11.969 -6.418 -5.961 1 98.81 101 ALA B C 1
ATOM 1880 O O . ALA B 1 101 ? -12.906 -6.406 -6.762 1 98.81 101 ALA B O 1
ATOM 1881 N N . LEU B 1 102 ? -10.711 -6.5 -6.324 1 98.88 102 LEU B N 1
ATOM 1882 C CA . LEU B 1 102 ? -10.367 -6.633 -7.734 1 98.88 102 LEU B CA 1
ATOM 1883 C C . LEU B 1 102 ? -10.922 -7.934 -8.312 1 98.88 102 LEU B C 1
ATOM 1885 O O . LEU B 1 102 ? -11.508 -7.938 -9.398 1 98.88 102 LEU B O 1
ATOM 1889 N N . ALA B 1 103 ? -10.734 -9.016 -7.578 1 98.88 103 ALA B N 1
ATOM 1890 C CA . ALA B 1 103 ? -11.242 -10.312 -8.016 1 98.88 103 ALA B CA 1
ATOM 1891 C C . ALA B 1 103 ? -12.758 -10.266 -8.219 1 98.88 103 ALA B C 1
ATOM 1893 O O . ALA B 1 103 ? -13.266 -10.758 -9.227 1 98.88 103 ALA B O 1
ATOM 1894 N N . LYS B 1 104 ? -13.461 -9.648 -7.348 1 98.69 104 LYS B N 1
ATOM 1895 C CA . LYS B 1 104 ? -14.914 -9.531 -7.438 1 98.69 104 LYS B CA 1
ATOM 1896 C C . LYS B 1 104 ? -15.32 -8.664 -8.617 1 98.69 104 LYS B C 1
ATOM 1898 O O . LYS B 1 104 ? -16.25 -9.008 -9.359 1 98.69 104 LYS B O 1
ATOM 1903 N N . ALA B 1 105 ? -14.672 -7.57 -8.742 1 98.38 105 ALA B N 1
ATOM 1904 C CA . ALA B 1 105 ? -15 -6.637 -9.812 1 98.38 105 ALA B CA 1
ATOM 1905 C C . ALA B 1 105 ? -14.852 -7.297 -11.18 1 98.38 105 ALA B C 1
ATOM 1907 O O . ALA B 1 105 ? -15.617 -7.012 -12.102 1 98.38 105 ALA B O 1
ATOM 1908 N N . LEU B 1 106 ? -13.852 -8.148 -11.281 1 98.31 106 LEU B N 1
ATOM 1909 C CA . LEU B 1 106 ? -13.562 -8.789 -12.562 1 98.31 106 LEU B CA 1
ATOM 1910 C C . LEU B 1 106 ? -14.227 -10.156 -12.656 1 98.31 106 LEU B C 1
ATOM 1912 O O . LEU B 1 106 ? -14.148 -10.82 -13.688 1 98.31 106 LEU B O 1
ATOM 1916 N N . ASP B 1 107 ?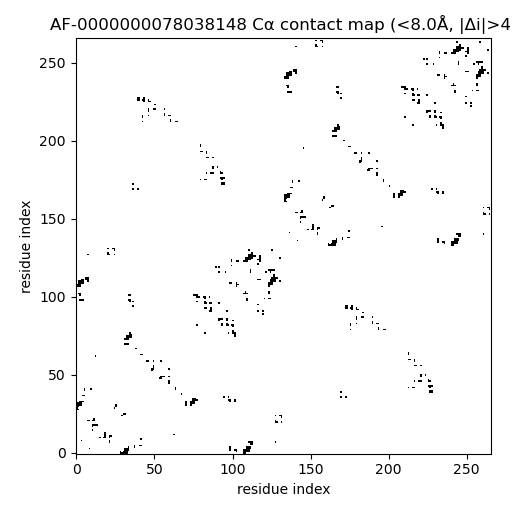 -14.844 -10.602 -11.617 1 98.38 107 ASP B N 1
ATOM 1917 C CA . ASP B 1 107 ? -15.508 -11.898 -11.516 1 98.38 107 ASP B CA 1
ATOM 1918 C C . ASP B 1 107 ? -14.531 -13.039 -11.797 1 98.38 107 ASP B C 1
ATOM 1920 O O . ASP B 1 107 ? -14.797 -13.891 -12.641 1 98.38 107 ASP B O 1
ATOM 1924 N N . ILE B 1 108 ? -13.406 -12.969 -11.164 1 98.5 108 ILE B N 1
ATOM 1925 C CA . ILE B 1 108 ? -12.398 -14.016 -11.242 1 98.5 108 ILE B CA 1
ATOM 1926 C C . ILE B 1 108 ? -11.898 -14.359 -9.844 1 98.5 108 ILE B C 1
ATOM 1928 O O . ILE B 1 108 ? -12.273 -13.703 -8.867 1 98.5 108 ILE B O 1
ATOM 1932 N N . LYS B 1 109 ? -11.039 -15.375 -9.703 1 98.44 109 LYS B N 1
ATOM 1933 C CA . LYS B 1 109 ? -10.586 -15.844 -8.398 1 98.44 109 LYS B CA 1
ATOM 1934 C C . LYS B 1 109 ? -9.32 -15.117 -7.965 1 98.44 109 LYS B C 1
ATOM 1936 O O . LYS B 1 109 ? -8.469 -14.789 -8.797 1 98.44 109 LYS B O 1
ATOM 1941 N N . LEU B 1 110 ? -9.305 -14.867 -6.727 1 98.81 110 LEU B N 1
ATOM 1942 C CA . LEU B 1 110 ? -8.055 -14.523 -6.062 1 98.81 110 LEU B CA 1
ATOM 1943 C C . LEU B 1 110 ? -7.316 -15.781 -5.617 1 98.81 110 LEU B C 1
ATOM 1945 O O . LEU B 1 110 ? -7.855 -16.578 -4.852 1 98.81 110 LEU B O 1
ATOM 1949 N N . VAL B 1 111 ? -6.121 -15.977 -6.078 1 98.69 111 VAL B N 1
ATOM 1950 C CA . VAL B 1 111 ? -5.312 -17.109 -5.625 1 98.69 111 VAL B CA 1
ATOM 1951 C C . VAL B 1 111 ? -4.305 -16.625 -4.582 1 98.69 111 VAL B C 1
ATOM 1953 O O . VAL B 1 111 ? -3.549 -15.688 -4.82 1 98.69 111 VAL B O 1
ATOM 1956 N N . THR B 1 112 ? -4.316 -17.281 -3.486 1 98.44 112 THR B N 1
ATOM 1957 C CA . THR B 1 112 ? -3.529 -16.891 -2.322 1 98.44 112 THR B CA 1
ATOM 1958 C C . THR B 1 112 ? -3.201 -18.109 -1.455 1 98.44 112 THR B C 1
ATOM 1960 O O . THR B 1 112 ? -3.762 -19.188 -1.651 1 98.44 112 THR B O 1
ATOM 1963 N N . MET B 1 113 ? -2.232 -17.875 -0.605 1 97.44 113 MET B N 1
ATOM 1964 C CA . MET B 1 113 ? -1.97 -18.906 0.402 1 97.44 113 MET B CA 1
ATOM 1965 C C . MET B 1 113 ? -2.479 -18.469 1.771 1 97.44 113 MET B C 1
ATOM 1967 O O . MET B 1 113 ? -2.258 -19.156 2.77 1 97.44 113 MET B O 1
ATOM 1971 N N . ASP B 1 114 ? -3.113 -17.312 1.81 1 97.12 114 ASP B N 1
ATOM 1972 C CA . ASP B 1 114 ? -3.672 -16.797 3.061 1 97.12 114 ASP B CA 1
ATOM 1973 C C . ASP B 1 114 ? -4.992 -17.5 3.391 1 97.12 114 ASP B C 1
ATOM 1975 O O . ASP B 1 114 ? -6.035 -17.156 2.828 1 97.12 114 ASP B O 1
ATOM 1979 N N . ARG B 1 115 ? -4.992 -18.328 4.355 1 96.81 115 ARG B N 1
ATOM 1980 C CA . ARG B 1 115 ? -6.16 -19.125 4.715 1 96.81 115 ARG B CA 1
ATOM 1981 C C . ARG B 1 115 ? -7.277 -18.25 5.273 1 96.81 115 ARG B C 1
ATOM 1983 O O . ARG B 1 115 ? -8.461 -18.531 5.074 1 96.81 115 ARG B O 1
ATOM 1990 N N . LYS B 1 116 ? -6.914 -17.234 5.938 1 96.69 116 LYS B N 1
ATOM 1991 C CA . LYS B 1 116 ? -7.918 -16.328 6.473 1 96.69 116 LYS B CA 1
ATOM 1992 C C . LYS B 1 116 ? -8.75 -15.703 5.355 1 96.69 116 LYS B C 1
ATOM 1994 O O . LYS B 1 116 ? -9.969 -15.594 5.469 1 96.69 116 LYS B O 1
ATOM 1999 N N . LEU B 1 117 ? -8.102 -15.312 4.273 1 97.75 117 LEU B N 1
ATOM 2000 C CA . LEU B 1 117 ? -8.812 -14.719 3.146 1 97.75 117 LEU B CA 1
ATOM 2001 C C . LEU B 1 117 ? -9.758 -15.727 2.504 1 97.75 117 LEU B C 1
ATOM 2003 O O . LEU B 1 117 ? -10.883 -15.383 2.139 1 97.75 117 LEU B O 1
ATOM 2007 N N . VAL B 1 118 ? -9.305 -16.953 2.371 1 97.69 118 VAL B N 1
ATOM 2008 C CA . VAL B 1 118 ? -10.125 -17.984 1.765 1 97.69 118 VAL B CA 1
ATOM 2009 C C . VAL B 1 118 ? -11.352 -18.25 2.639 1 97.69 118 VAL B C 1
ATOM 2011 O O . VAL B 1 118 ? -12.453 -18.453 2.127 1 97.69 118 VAL B O 1
ATOM 2014 N N . THR B 1 119 ? -11.156 -18.234 3.945 1 97.56 119 THR B N 1
ATOM 2015 C CA . THR B 1 119 ? -12.242 -18.453 4.891 1 97.56 119 THR B CA 1
ATOM 2016 C C . THR B 1 119 ? -13.242 -17.297 4.832 1 97.56 119 THR B C 1
ATOM 2018 O O . THR B 1 119 ? -14.453 -17.516 4.824 1 97.56 119 THR B O 1
ATOM 2021 N N . CYS B 1 120 ? -12.773 -16.078 4.734 1 97.5 120 CYS B N 1
ATOM 2022 C CA . CYS B 1 120 ? -13.625 -14.898 4.75 1 97.5 120 CYS B CA 1
ATOM 2023 C C . CYS B 1 120 ? -14.328 -14.719 3.412 1 97.5 120 CYS B C 1
ATOM 2025 O O . CYS B 1 120 ? -15.445 -14.188 3.355 1 97.5 120 CYS B O 1
ATOM 2027 N N . PHE B 1 121 ? -13.648 -15.172 2.379 1 98.19 121 PHE B N 1
ATOM 2028 C CA . PHE B 1 121 ? -14.188 -14.969 1.039 1 98.19 121 PHE B CA 1
ATOM 2029 C C . PHE B 1 121 ? -14.125 -16.25 0.221 1 98.19 121 PHE B C 1
ATOM 2031 O O . PHE B 1 121 ? -13.5 -16.281 -0.842 1 98.19 121 PHE B O 1
ATOM 2038 N N . PRO B 1 122 ? -14.844 -17.25 0.594 1 97.12 122 PRO B N 1
ATOM 2039 C CA . PRO B 1 122 ? -14.719 -18.562 -0.022 1 97.12 122 PRO B CA 1
ATOM 2040 C C . PRO B 1 122 ? -15.164 -18.578 -1.482 1 97.12 122 PRO B C 1
ATOM 2042 O O . PRO B 1 122 ? -14.688 -19.406 -2.27 1 97.12 122 PRO B O 1
ATOM 2045 N N . ASP B 1 123 ? -16.031 -17.656 -1.902 1 97.75 123 ASP B N 1
ATOM 2046 C CA . ASP B 1 123 ? -16.516 -17.641 -3.277 1 97.75 123 ASP B CA 1
ATOM 2047 C C . ASP B 1 123 ? -15.57 -16.891 -4.191 1 97.75 123 ASP B C 1
ATOM 2049 O O . ASP B 1 123 ? -15.672 -16.969 -5.418 1 97.75 123 ASP B O 1
ATOM 2053 N N . THR B 1 124 ? -14.602 -16.172 -3.596 1 98.31 124 THR B N 1
ATOM 2054 C CA . THR B 1 124 ? -13.758 -15.289 -4.379 1 98.31 124 THR B CA 1
ATOM 2055 C C . THR B 1 124 ? -12.297 -15.719 -4.297 1 98.31 124 THR B C 1
ATOM 2057 O O . THR B 1 124 ? -11.547 -15.594 -5.27 1 98.31 124 THR B O 1
ATOM 2060 N N . ALA B 1 125 ? -11.891 -16.234 -3.119 1 98.5 125 ALA B N 1
ATOM 2061 C CA . ALA B 1 125 ? -10.5 -16.594 -2.881 1 98.5 125 ALA B CA 1
ATOM 2062 C C . ALA B 1 125 ? -10.312 -18.109 -2.877 1 98.5 125 ALA B C 1
ATOM 2064 O O . ALA B 1 125 ? -11.188 -18.844 -2.43 1 98.5 125 ALA B O 1
ATOM 2065 N N . MET B 1 126 ? -9.188 -18.531 -3.361 1 98 126 MET B N 1
ATOM 2066 C CA . MET B 1 126 ? -8.836 -19.938 -3.361 1 98 126 MET B CA 1
ATOM 2067 C C . MET B 1 126 ? -7.355 -20.141 -3.074 1 98 126 MET B C 1
ATOM 2069 O O . MET B 1 126 ? -6.531 -19.297 -3.438 1 98 126 MET B O 1
ATOM 2073 N N . LEU B 1 127 ? -7.07 -21.234 -2.473 1 97.94 127 LEU B N 1
ATOM 2074 C CA . LEU B 1 127 ? -5.68 -21.547 -2.174 1 97.94 127 LEU B CA 1
ATOM 2075 C C . LEU B 1 127 ? -4.938 -21.984 -3.432 1 97.94 127 LEU B C 1
ATOM 2077 O O . LEU B 1 127 ? -5.496 -22.703 -4.266 1 97.94 127 LEU B O 1
ATOM 2081 N N . LEU B 1 128 ? -3.686 -21.594 -3.535 1 97.56 128 LEU B N 1
ATOM 2082 C CA . LEU B 1 128 ? -2.824 -22.016 -4.637 1 97.56 128 LEU B CA 1
ATOM 2083 C C . LEU B 1 128 ? -2.805 -23.547 -4.762 1 97.56 128 LEU B C 1
ATOM 2085 O O . LEU B 1 128 ? -2.861 -24.078 -5.871 1 97.56 128 LEU B O 1
ATOM 2089 N N . THR B 1 129 ? -2.76 -24.219 -3.678 1 92.5 129 THR B N 1
ATOM 2090 C CA . THR B 1 129 ? -2.656 -25.672 -3.654 1 92.5 129 THR B CA 1
ATOM 2091 C C . THR B 1 129 ? -3.936 -26.312 -4.18 1 92.5 129 THR B C 1
ATOM 2093 O O . THR B 1 129 ? -3.912 -27.438 -4.684 1 92.5 129 THR B O 1
ATOM 2096 N N . ALA B 1 130 ? -5.062 -25.609 -4.078 1 88.38 130 ALA B N 1
ATOM 2097 C CA . ALA B 1 130 ? -6.34 -26.125 -4.566 1 88.38 130 ALA B CA 1
ATOM 2098 C C . ALA B 1 130 ? -6.5 -25.859 -6.062 1 88.38 130 ALA B C 1
ATOM 2100 O O . ALA B 1 130 ? -7.285 -26.531 -6.738 1 88.38 130 ALA B O 1
ATOM 2101 N N . PHE B 1 131 ? -5.844 -24.812 -6.508 1 81.75 131 PHE B N 1
ATOM 2102 C CA . PHE B 1 131 ? -5.953 -24.453 -7.914 1 81.75 131 PHE B CA 1
ATOM 2103 C C . PHE B 1 131 ? -5.23 -25.484 -8.789 1 81.75 131 PHE B C 1
ATOM 2105 O O . PHE B 1 131 ? -5.684 -25.797 -9.891 1 81.75 131 PHE B O 1
ATOM 2112 N N . CYS B 1 132 ? -4.059 -26.016 -8.352 1 74 132 CYS B N 1
ATOM 2113 C CA . CYS B 1 132 ? -3.195 -26.875 -9.172 1 74 132 CYS B CA 1
ATOM 2114 C C . CYS B 1 132 ? -3.641 -28.328 -9.094 1 74 132 CYS B C 1
ATOM 2116 O O . CYS B 1 132 ? -3.121 -29.172 -9.82 1 74 132 CYS B O 1
ATOM 2118 N N . GLU B 1 133 ? -4.609 -28.656 -8.273 1 67 133 GLU B N 1
ATOM 2119 C CA . GLU B 1 133 ? -5.125 -30.016 -8.289 1 67 133 GLU B CA 1
ATOM 2120 C C . GLU B 1 133 ? -6.105 -30.219 -9.445 1 67 133 GLU B C 1
ATOM 2122 O O . GLU B 1 133 ? -6.762 -29.266 -9.883 1 67 133 GLU B O 1
#

InterPro domains:
  IPR002716 PIN domain [PF01850] (2-117)
  IPR029060 PIN-like domain superfamily [SSF88723] (1-123)
  IPR044153 VapC3-like, PIN domain [cd09873] (3-118)
  IPR051619 Type II TA system ribonuclease PINc/VapC [PTHR35901] (1-119)

Secondary structure (DSSP, 8-state):
-EEE-HHHHHHHHS--TTHHHHHHHHHH---EEEETHHHHHHHHHHHHHHHTTSS-HHHHHHHHHHHHHHTTT-EE---HHHHHHHHHHH---HHHHHHHHHHHHHT-EEEES-HHHHHH-TTTEEEHHHH--/-EEEPHHHHHHHHS--TTHHHHHHHHHH---EEEETHHHHHHHHHHHHHHHTTSS-HHHHHHHHHHHHHHTTT-EE---HHHHHHHHHHH---HHHHHHHHHHHHHT-EEEES-HHHHHH-TTTEEEHHHH--

Organism: Hydrogenophilus thermoluteolus (NCBI:txid297)

Nearest PDB structures (foldseek):
  2fe1-assembly1_A-2  TM=8.603E-01  e=1.512E-08  Pyrobaculum aerophilum str. IM2
  1v8p-assembly2_F  TM=7.970E-01  e=1.243E-05  Pyrobaculum aerophilum
  1v8p-assembly1_D  TM=7.845E-01  e=1.316E-05  Pyrobaculum aerophilum
  4xgq-assembly2_G  TM=7.342E-01  e=1.246E-03  Mycobacterium tuberculosis H37Rv
  4xgr-assembly1_A  TM=7.509E-01  e=4.114E-03  Mycobacterium tuberculosis H37Rv

Radius of gyration: 18.95 Å; Cα contacts (8 Å, |Δi|>4): 417; chains: 2; bounding box: 43×58×38 Å

pLDDT: mean 96.49, std 4.01, range [66.56, 98.88]

Sequence (266 aa):
MIVADTNLIVYLVMPSPYTEAAERLLIRDPDWVVPFLWRSEFRNVLSLYLRKGLIRFDQALAIQAEMETLFQGKEYDVTSLDVLSLTHHSGCSAYDCEFVALAKALDIKLVTMDRKLVTCFPDTAMLLTAFCEMIVADTNLIVYLVMPSPYTEAAERLLIRDPDWVVPFLWRSEFRNVLSLYLRKGLIRFDQALAIQAEMETLFQGKEYDVTSLDVLSLTHHSGCSAYDCEFVALAKALDIKLVTMDRKLVTCFPDTAMLLTAFCE

Solvent-accessible surface area (backbone atoms only — not comparable to full-atom values): 14266 Å² total; per-residue (Å²): 101,33,26,48,39,58,66,48,55,44,22,68,77,41,94,49,98,48,20,66,61,40,48,50,42,42,70,76,46,66,48,57,29,35,40,64,63,42,58,55,52,45,47,29,53,47,42,51,34,43,75,69,63,75,46,52,70,70,53,46,53,50,52,52,50,51,50,53,59,72,37,59,92,32,58,39,85,71,54,67,67,55,18,51,55,47,18,74,75,60,72,49,51,30,66,62,24,40,48,50,37,43,12,60,75,68,72,33,40,24,37,31,83,54,63,67,52,26,69,68,32,60,92,41,28,38,44,54,77,65,65,75,101,100,33,27,48,40,58,66,50,55,45,23,66,78,40,95,50,98,50,21,66,60,39,48,51,42,42,69,76,46,66,48,56,30,36,42,64,63,41,60,55,53,45,48,30,54,47,42,51,34,42,75,70,64,73,46,52,69,70,54,47,54,50,52,52,53,52,49,53,59,73,36,58,92,31,58,40,84,72,54,67,68,53,18,51,54,47,18,74,74,58,72,49,52,29,68,62,23,40,48,50,36,41,12,59,74,68,71,33,39,22,37,33,83,54,62,67,54,27,70,69,33,61,94,39,28,39,44,53,76,64,66,75,100